Protein AF-A0A9D5K7F1-F1 (afdb_monomer)

Sequence (193 aa):
MNSLKTIVRILATALLVGRANCSSPPPKTQPASINVEHEKLFIASIGGKENLKAYPGWPTNERVRELLLDNVRQVRANLIGEFMRCRKYGLYSVVDSHHAPTVRIELTMDSLTRRGDTLFAPMTAHIHIAASRRTIKKSLEGVGVAPAGNATNSTDLHWLGHVLADYRRRFPYHRFVAAFYPSYPRQPSSPPR

Nearest PDB structures (foldseek):
  6uxc-assembly1_A  TM=5.240E-01  e=9.041E-05  Chlamydia trachomatis L2/434/Bu
  3hk4-assembly2_D  TM=6.277E-01  e=1.292E-01  Mesorhizobium loti
  7vwd-assembly1_D  TM=5.397E-01  e=2.557E-01  Rhodococcus erythropolis
  4r9k-assembly2_C  TM=3.439E-01  e=6.942E-02  Rhodococcus erythropolis
  4r9l-assembly2_C-2  TM=3.439E-01  e=9.469E-02  Rhodococcus erythropolis

pLDDT: mean 80.15, std 19.48, range [37.0, 97.56]

Mean predicted aligned error: 11.72 Å

Structure (mmCIF, N/CA/C/O backbone):
data_AF-A0A9D5K7F1-F1
#
_entry.id   AF-A0A9D5K7F1-F1
#
loop_
_atom_site.group_PDB
_atom_site.id
_atom_site.type_symbol
_atom_site.label_atom_id
_atom_site.label_alt_id
_atom_site.label_comp_id
_atom_site.label_asym_id
_atom_site.label_entity_id
_atom_site.label_seq_id
_atom_site.pdbx_PDB_ins_code
_atom_site.Cartn_x
_atom_site.Cartn_y
_atom_site.Cartn_z
_atom_site.occupancy
_atom_site.B_iso_or_equiv
_atom_site.auth_seq_id
_atom_site.auth_comp_id
_atom_site.auth_asym_id
_atom_site.auth_atom_id
_atom_site.pdbx_PDB_model_num
ATOM 1 N N . MET A 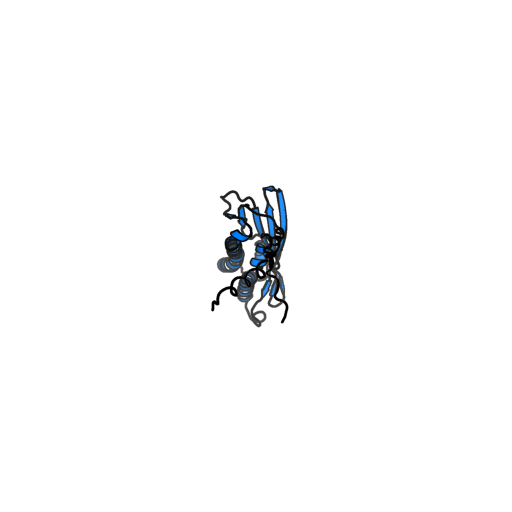1 1 ? -25.828 -51.812 -73.310 1.00 39.16 1 MET A N 1
ATOM 2 C CA . MET A 1 1 ? -24.447 -52.118 -72.887 1.00 39.16 1 MET A CA 1
ATOM 3 C C . MET A 1 1 ? -23.753 -50.817 -72.520 1.00 39.16 1 MET A C 1
ATOM 5 O O . MET A 1 1 ? -23.761 -49.906 -73.333 1.00 39.16 1 MET A O 1
ATOM 9 N N . ASN A 1 2 ? -23.198 -50.777 -71.305 1.00 37.00 2 ASN A N 1
ATOM 10 C CA . ASN A 1 2 ? -22.170 -49.850 -70.803 1.00 37.00 2 ASN A CA 1
ATOM 11 C C . ASN A 1 2 ? -22.646 -48.389 -70.647 1.00 37.00 2 ASN A C 1
ATOM 13 O O . ASN A 1 2 ? -22.582 -47.600 -71.578 1.00 37.00 2 ASN A O 1
ATOM 17 N N . SER A 1 3 ? -23.249 -47.980 -69.524 1.00 46.12 3 SER A N 1
ATOM 18 C CA . SER A 1 3 ? -22.721 -48.001 -68.144 1.00 46.12 3 SER A CA 1
ATOM 19 C C . SER A 1 3 ? -21.324 -47.371 -68.040 1.00 46.12 3 SER A C 1
ATOM 21 O O . SER A 1 3 ? -20.417 -47.768 -68.763 1.00 46.12 3 SER A O 1
ATOM 23 N N . LEU A 1 4 ? -21.180 -46.420 -67.107 1.00 44.66 4 LEU A N 1
ATOM 24 C CA . LEU A 1 4 ? -19.984 -45.629 -66.759 1.00 44.66 4 LEU A CA 1
ATOM 25 C C . LEU A 1 4 ? -19.650 -44.376 -67.597 1.00 44.66 4 LEU A C 1
ATOM 27 O O . LEU A 1 4 ? -18.534 -44.246 -68.084 1.00 44.66 4 LEU A O 1
ATOM 31 N N . LYS A 1 5 ? -20.538 -43.370 -67.659 1.00 42.03 5 LYS A N 1
ATOM 32 C CA . LYS A 1 5 ? -20.118 -41.955 -67.861 1.00 42.03 5 LYS A CA 1
ATOM 33 C C . LYS A 1 5 ? -20.951 -40.940 -67.054 1.00 42.03 5 LYS A C 1
ATOM 35 O O . LYS A 1 5 ? -21.180 -39.824 -67.507 1.00 42.03 5 LYS A O 1
ATOM 40 N N . THR A 1 6 ? -21.388 -41.305 -65.845 1.00 46.66 6 THR A N 1
ATOM 41 C CA . THR A 1 6 ? -22.292 -40.461 -65.024 1.00 46.66 6 THR A CA 1
ATOM 42 C C . THR A 1 6 ? -21.731 -40.117 -63.638 1.00 46.66 6 THR A C 1
ATOM 44 O O . THR A 1 6 ? -22.448 -39.599 -62.795 1.00 46.66 6 THR A O 1
ATOM 47 N N . ILE A 1 7 ? -20.437 -40.340 -63.374 1.00 46.97 7 ILE A N 1
ATOM 48 C CA . ILE A 1 7 ? -19.837 -40.042 -62.058 1.00 46.97 7 ILE A CA 1
ATOM 49 C C . ILE A 1 7 ? -18.490 -39.321 -62.212 1.00 46.97 7 ILE A C 1
ATOM 51 O O . ILE A 1 7 ? -17.476 -39.794 -61.730 1.00 46.97 7 ILE A O 1
ATOM 55 N N . VAL A 1 8 ? -18.445 -38.183 -62.917 1.00 44.78 8 VAL A N 1
ATOM 56 C CA . VAL A 1 8 ? -17.323 -37.211 -62.803 1.00 44.78 8 VAL A CA 1
ATOM 57 C C . VAL A 1 8 ? -17.817 -35.763 -63.001 1.00 44.78 8 VAL A C 1
ATOM 59 O O . VAL A 1 8 ? -17.131 -34.915 -63.559 1.00 44.78 8 VAL A O 1
ATOM 62 N N . ARG A 1 9 ? -19.054 -35.444 -62.598 1.00 41.94 9 ARG A N 1
ATOM 63 C CA . ARG A 1 9 ? -19.614 -34.077 -62.718 1.00 41.94 9 ARG A CA 1
ATOM 64 C C . ARG A 1 9 ? -20.343 -33.600 -61.459 1.00 41.94 9 ARG A C 1
ATOM 66 O O . ARG A 1 9 ? -21.309 -32.857 -61.541 1.00 41.94 9 ARG A O 1
ATOM 73 N N . ILE A 1 10 ? -19.857 -34.000 -60.285 1.00 45.56 10 ILE A N 1
ATOM 74 C CA . ILE A 1 10 ? -20.247 -33.403 -58.997 1.00 45.56 10 ILE A CA 1
ATOM 75 C C . ILE A 1 10 ? -18.979 -33.219 -58.162 1.00 45.56 10 ILE A C 1
ATOM 77 O O . ILE A 1 10 ? -18.770 -33.925 -57.191 1.00 45.56 10 ILE A O 1
ATOM 81 N N . LEU A 1 11 ? -18.067 -32.349 -58.595 1.00 41.28 11 LEU A N 1
ATOM 82 C CA . LEU A 1 11 ? -16.881 -31.962 -57.812 1.00 41.28 11 LEU A CA 1
ATOM 83 C C . LEU A 1 11 ? -16.315 -30.624 -58.329 1.00 41.28 11 LEU A C 1
ATOM 85 O O . LEU A 1 11 ? -15.118 -30.466 -58.526 1.00 41.28 11 LEU A O 1
ATOM 89 N N . ALA A 1 12 ? -17.186 -29.653 -58.619 1.00 42.34 12 ALA A N 1
ATOM 90 C CA . ALA A 1 12 ? -16.753 -28.331 -59.093 1.00 42.34 12 ALA A CA 1
ATOM 91 C C . ALA A 1 12 ? -17.652 -27.184 -58.603 1.00 42.34 12 ALA A C 1
ATOM 93 O O . ALA A 1 12 ? -17.825 -26.182 -59.292 1.00 42.34 12 ALA A O 1
ATOM 94 N N . THR A 1 13 ? -18.270 -27.314 -57.426 1.00 45.16 13 THR A N 1
ATOM 95 C CA . THR A 1 13 ? -19.074 -26.217 -56.848 1.00 45.16 13 THR A CA 1
ATOM 96 C C . THR A 1 13 ? -19.127 -26.284 -55.324 1.00 45.16 13 THR A C 1
ATOM 98 O O . THR A 1 13 ? -20.170 -26.126 -54.707 1.00 45.16 13 THR A O 1
ATOM 101 N N . ALA A 1 14 ? -17.989 -26.554 -54.687 1.00 44.81 14 ALA A N 1
ATOM 102 C CA . ALA A 1 14 ? -17.885 -26.519 -53.229 1.00 44.81 14 ALA A CA 1
ATOM 103 C C . ALA A 1 14 ? -16.479 -26.107 -52.784 1.00 44.81 14 ALA A C 1
ATOM 105 O O . ALA A 1 14 ? -15.854 -26.802 -51.997 1.00 44.81 14 ALA A O 1
ATOM 106 N N . LEU A 1 15 ? -15.929 -25.018 -53.331 1.00 42.56 15 LEU A N 1
ATOM 107 C CA . LEU A 1 15 ? -14.633 -24.501 -52.866 1.00 42.56 15 LEU A CA 1
ATOM 108 C C . LEU A 1 15 ? -14.411 -23.032 -53.236 1.00 42.56 15 LEU A C 1
ATOM 110 O O . LEU A 1 15 ? -13.362 -22.653 -53.729 1.00 42.56 15 LEU A O 1
ATOM 114 N N . LEU A 1 16 ? -15.410 -22.189 -52.978 1.00 43.31 16 LEU A N 1
ATOM 115 C CA . LEU A 1 16 ? -15.242 -20.730 -52.958 1.00 43.31 16 LEU A CA 1
ATOM 116 C C . LEU A 1 16 ? -16.059 -20.071 -51.831 1.00 43.31 16 LEU A C 1
ATOM 118 O O . LEU A 1 16 ? -16.407 -18.901 -51.911 1.00 43.31 16 LEU A O 1
ATOM 122 N N . VAL A 1 17 ? -16.279 -20.775 -50.713 1.00 44.81 17 VAL A N 1
ATOM 123 C CA . VAL A 1 17 ? -16.377 -20.085 -49.413 1.00 44.81 17 VAL A CA 1
ATOM 124 C C . VAL A 1 17 ? -14.941 -19.899 -48.948 1.00 44.81 17 VAL A C 1
ATOM 126 O O . VAL A 1 17 ? -14.425 -20.591 -48.069 1.00 44.81 17 VAL A O 1
ATOM 129 N N . GLY A 1 18 ? -14.251 -19.018 -49.675 1.00 40.25 18 GLY A N 1
ATOM 130 C CA . GLY A 1 18 ? -12.974 -18.484 -49.267 1.00 40.25 18 GLY A CA 1
ATOM 131 C C . GLY A 1 18 ? -13.173 -17.943 -47.869 1.00 40.25 18 GLY A C 1
ATOM 132 O O . GLY A 1 18 ? -13.984 -17.048 -47.652 1.00 40.25 18 GLY A O 1
ATOM 133 N N . ARG A 1 19 ? -12.467 -18.576 -46.936 1.00 43.66 19 ARG A N 1
ATOM 134 C CA . ARG A 1 19 ? -12.154 -18.086 -45.606 1.00 43.66 19 ARG A CA 1
ATOM 135 C C . ARG A 1 19 ? -11.911 -16.577 -45.670 1.00 43.66 19 ARG A C 1
ATOM 137 O O . ARG A 1 19 ? -10.772 -16.134 -45.796 1.00 43.66 19 ARG A O 1
ATOM 144 N N . ALA A 1 20 ? -12.962 -15.786 -45.490 1.00 46.22 20 ALA A N 1
ATOM 145 C CA . ALA A 1 20 ? -12.837 -14.552 -44.754 1.00 46.22 20 ALA A CA 1
ATOM 146 C C . ALA A 1 20 ? -12.498 -15.011 -43.337 1.00 46.22 20 ALA A C 1
ATOM 148 O O . ALA A 1 20 ? -13.360 -15.171 -42.476 1.00 46.22 20 ALA A O 1
ATOM 149 N N . ASN A 1 21 ? -11.214 -15.314 -43.128 1.00 46.06 21 ASN A N 1
ATOM 150 C CA . ASN A 1 21 ? -10.594 -15.119 -41.841 1.00 46.06 21 ASN A CA 1
ATOM 151 C C . ASN A 1 21 ? -10.884 -13.649 -41.528 1.00 46.06 21 ASN A C 1
ATOM 153 O O . ASN A 1 21 ? -10.113 -12.758 -41.875 1.00 46.06 21 ASN A O 1
ATOM 157 N N . CYS A 1 22 ? -12.018 -13.391 -40.881 1.00 42.28 22 CYS A N 1
ATOM 158 C CA . CYS A 1 22 ? -12.132 -12.309 -39.932 1.00 42.28 22 CYS A CA 1
ATOM 159 C C . CYS A 1 22 ? -11.123 -12.645 -38.834 1.00 42.28 22 CYS A C 1
ATOM 161 O O . CYS A 1 22 ? -11.476 -13.084 -37.744 1.00 42.28 22 CYS A O 1
ATOM 163 N N . SER A 1 23 ? -9.833 -12.513 -39.150 1.00 47.00 23 SER A N 1
ATOM 164 C CA . SER A 1 23 ? -8.815 -12.272 -38.158 1.00 47.00 23 SER A CA 1
ATOM 165 C C . SER A 1 23 ? -9.221 -10.936 -37.576 1.00 47.00 23 SER A C 1
ATOM 167 O O . SER A 1 23 ? -8.940 -9.885 -38.158 1.00 47.00 23 SER A O 1
ATOM 169 N N . SER A 1 24 ? -10.001 -10.994 -36.496 1.00 50.56 24 SER A N 1
ATOM 170 C CA . SER A 1 24 ? -10.260 -9.847 -35.649 1.00 50.56 24 SER A CA 1
ATOM 171 C C . SER A 1 24 ? -8.926 -9.122 -35.497 1.00 50.56 24 SER A C 1
ATOM 173 O O . SER A 1 24 ? -7.935 -9.794 -35.180 1.00 50.56 24 SER A O 1
ATOM 175 N N . PRO A 1 25 ? -8.849 -7.812 -35.794 1.00 51.41 25 PRO A N 1
ATOM 176 C CA . PRO A 1 25 ? -7.606 -7.080 -35.623 1.00 51.41 25 PRO A CA 1
ATOM 177 C C . PRO A 1 25 ? -7.075 -7.384 -34.222 1.00 51.41 25 PRO A C 1
ATOM 179 O O . PRO A 1 25 ? -7.893 -7.462 -33.292 1.00 51.41 25 PRO A O 1
ATOM 182 N N . PRO A 1 26 ? -5.754 -7.620 -34.075 1.00 54.22 26 PRO A N 1
ATOM 183 C CA . PRO A 1 26 ? -5.169 -7.947 -32.790 1.00 54.22 26 PRO A CA 1
ATOM 184 C C . PRO A 1 26 ? -5.692 -6.910 -31.808 1.00 54.22 26 PRO A C 1
ATOM 186 O O . PRO A 1 26 ? -5.648 -5.704 -32.089 1.00 54.22 26 PRO A O 1
ATOM 189 N N . PRO A 1 27 ? -6.349 -7.375 -30.749 1.00 52.84 27 PRO A N 1
ATOM 190 C CA . PRO A 1 27 ? -7.200 -6.497 -29.995 1.00 52.84 27 PRO A CA 1
ATOM 191 C C . PRO A 1 27 ? -6.327 -5.406 -29.378 1.00 52.84 27 PRO A C 1
ATOM 193 O O . PRO A 1 27 ? -5.298 -5.699 -28.772 1.00 52.84 27 PRO A O 1
ATOM 196 N N . LYS A 1 28 ? -6.699 -4.145 -29.633 1.00 54.69 28 LYS A N 1
ATOM 197 C CA . LYS A 1 28 ? -5.885 -2.979 -29.283 1.00 54.69 28 LYS A CA 1
ATOM 198 C C . LYS A 1 28 ? -5.652 -2.981 -27.776 1.00 54.69 28 LYS A C 1
ATOM 200 O O . LYS A 1 28 ? -6.566 -2.669 -27.011 1.00 54.69 28 LYS A O 1
ATOM 205 N N . THR A 1 29 ? -4.442 -3.334 -27.363 1.00 59.56 29 THR A N 1
ATOM 206 C CA . THR A 1 29 ? -3.981 -3.195 -25.987 1.00 59.56 29 THR A CA 1
ATOM 207 C C . THR A 1 29 ? -4.093 -1.718 -25.636 1.00 59.56 29 THR A C 1
ATOM 209 O O . THR A 1 29 ? -3.445 -0.880 -26.265 1.00 59.56 29 THR A O 1
ATOM 212 N N . GLN A 1 30 ? -4.972 -1.361 -24.696 1.00 64.19 30 GLN A N 1
ATOM 213 C CA . GLN A 1 30 ? -4.995 0.028 -24.238 1.00 64.19 30 GLN A CA 1
ATOM 214 C C . GLN A 1 30 ? -3.714 0.272 -23.440 1.00 64.19 30 GLN A C 1
ATOM 216 O O . GLN A 1 30 ? -3.321 -0.605 -22.662 1.00 64.19 30 GLN A O 1
ATOM 221 N N . PRO A 1 31 ? -3.062 1.432 -23.610 1.00 67.88 31 PRO A N 1
ATOM 222 C CA . PRO A 1 31 ? -1.856 1.740 -22.862 1.00 67.88 31 PRO A CA 1
ATOM 223 C C . PRO A 1 31 ? -2.145 1.699 -21.361 1.00 67.88 31 PRO A C 1
ATOM 225 O O . PRO A 1 31 ? -3.207 2.136 -20.906 1.00 67.88 31 PRO A O 1
ATOM 228 N N . ALA A 1 32 ? -1.194 1.164 -20.597 1.00 79.31 32 ALA A N 1
ATOM 229 C CA . ALA A 1 32 ? -1.259 1.201 -19.146 1.00 79.31 32 ALA A CA 1
ATOM 230 C C . ALA A 1 32 ? -1.413 2.652 -18.672 1.00 79.31 32 ALA A C 1
ATOM 232 O O . ALA A 1 32 ? -0.791 3.567 -19.216 1.00 79.31 32 ALA A O 1
ATOM 233 N N . SER A 1 33 ? -2.197 2.869 -17.614 1.00 84.44 33 SER A N 1
ATOM 234 C CA . SER A 1 33 ? -2.308 4.209 -17.021 1.00 84.44 33 SER A CA 1
ATOM 235 C C . SER A 1 33 ? -0.990 4.673 -16.386 1.00 84.44 33 SER A C 1
ATOM 237 O O . SER A 1 33 ? -0.775 5.870 -16.197 1.00 84.44 33 SER A O 1
ATOM 239 N N . ILE A 1 34 ? -0.114 3.718 -16.064 1.00 87.38 34 ILE A N 1
ATOM 240 C CA . ILE A 1 34 ? 1.259 3.914 -15.614 1.00 87.38 34 ILE A CA 1
ATOM 241 C C . ILE A 1 34 ? 2.123 2.930 -16.401 1.00 87.38 34 ILE A C 1
ATOM 243 O O . ILE A 1 34 ? 2.117 1.736 -16.113 1.00 87.38 34 ILE A O 1
ATOM 247 N N . ASN A 1 35 ? 2.833 3.420 -17.416 1.00 88.19 35 ASN A N 1
ATOM 248 C CA . ASN A 1 35 ? 3.726 2.576 -18.200 1.00 88.19 35 ASN A CA 1
ATOM 249 C C . ASN A 1 35 ? 5.002 2.276 -17.399 1.00 88.19 35 ASN A C 1
ATOM 251 O O . ASN A 1 35 ? 5.733 3.199 -17.037 1.00 88.19 35 ASN A O 1
ATOM 255 N N . VAL A 1 36 ? 5.228 0.994 -17.116 1.00 88.88 36 VAL A N 1
ATOM 256 C CA . VAL A 1 36 ? 6.410 0.466 -16.417 1.00 88.88 36 VAL A CA 1
ATOM 257 C C . VAL A 1 36 ? 6.953 -0.791 -17.099 1.00 88.88 36 VAL A C 1
ATOM 259 O O . VAL A 1 36 ? 7.593 -1.626 -16.459 1.00 88.88 36 VAL A O 1
ATOM 262 N N . GLU A 1 37 ? 6.653 -0.971 -18.385 1.00 90.31 37 GLU A N 1
ATOM 263 C CA . GLU A 1 37 ? 7.159 -2.115 -19.136 1.00 90.31 37 GLU A CA 1
ATOM 264 C C . GLU A 1 37 ? 8.691 -2.143 -19.071 1.00 90.31 37 GLU A C 1
ATOM 266 O O . GLU A 1 37 ? 9.361 -1.127 -19.238 1.00 90.31 37 GLU A O 1
ATOM 271 N N . HIS A 1 38 ? 9.240 -3.322 -18.789 1.00 91.38 38 HIS A N 1
ATOM 272 C CA . HIS A 1 38 ? 10.668 -3.593 -18.619 1.00 91.38 38 HIS A CA 1
ATOM 273 C C . HIS A 1 38 ? 11.353 -2.881 -17.439 1.00 91.38 38 HIS A C 1
ATOM 275 O O . HIS A 1 38 ? 12.568 -2.993 -17.276 1.00 91.38 38 HIS A O 1
ATOM 281 N N . GLU A 1 39 ? 10.593 -2.221 -16.564 1.00 94.25 39 GLU A N 1
ATOM 282 C CA . GLU A 1 39 ? 11.133 -1.553 -15.383 1.00 94.25 39 GLU A CA 1
ATOM 283 C C . GLU A 1 39 ? 11.381 -2.517 -14.203 1.00 94.25 39 GLU A C 1
ATOM 285 O O . GLU A 1 39 ? 10.850 -3.635 -14.117 1.00 94.25 39 GLU A O 1
ATOM 290 N N . LYS A 1 40 ? 12.195 -2.056 -13.245 1.00 96.56 40 LYS A N 1
ATOM 291 C CA . LYS A 1 40 ? 12.451 -2.706 -11.954 1.00 96.56 40 LYS A CA 1
ATOM 292 C C . LYS A 1 40 ? 11.704 -1.967 -10.849 1.00 96.56 40 LYS A C 1
ATOM 294 O O . LYS A 1 40 ? 12.089 -0.863 -10.462 1.00 96.56 40 LYS A O 1
ATOM 299 N N . LEU A 1 41 ? 10.649 -2.584 -10.330 1.00 97.12 41 LEU A N 1
ATOM 300 C CA . LEU A 1 41 ? 9.781 -2.015 -9.306 1.00 97.12 41 LEU A CA 1
ATOM 301 C C . LEU A 1 41 ? 10.281 -2.383 -7.915 1.00 97.12 41 LEU A C 1
ATOM 303 O O . LEU A 1 41 ? 10.411 -3.558 -7.580 1.00 97.12 41 LEU A O 1
ATOM 307 N N . PHE A 1 42 ? 10.455 -1.372 -7.075 1.00 97.56 42 PHE A N 1
ATOM 308 C CA . PHE A 1 42 ? 10.622 -1.525 -5.638 1.00 97.56 42 PHE A CA 1
ATOM 309 C C . PHE A 1 42 ? 9.409 -0.951 -4.908 1.00 97.56 42 PHE A C 1
AT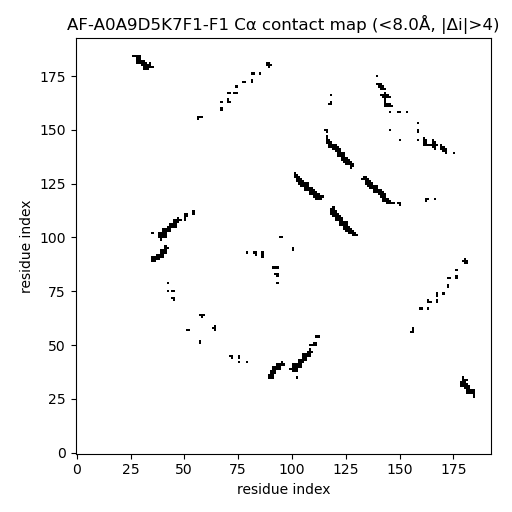OM 311 O O . PHE A 1 42 ? 9.039 0.208 -5.105 1.00 97.56 42 PHE A O 1
ATOM 318 N N . ILE A 1 43 ? 8.808 -1.754 -4.030 1.00 97.12 43 ILE A N 1
ATOM 319 C CA . ILE A 1 43 ? 7.708 -1.328 -3.164 1.00 97.12 43 ILE A CA 1
ATOM 320 C C . ILE A 1 43 ? 8.309 -0.969 -1.803 1.00 97.12 43 ILE A C 1
ATOM 322 O O . ILE A 1 43 ? 8.759 -1.845 -1.060 1.00 97.12 43 ILE A O 1
ATOM 326 N N . ALA A 1 44 ? 8.325 0.315 -1.460 1.00 95.69 44 ALA A N 1
ATOM 327 C CA . ALA A 1 44 ? 8.879 0.808 -0.206 1.00 95.69 44 ALA A CA 1
ATOM 328 C C . ALA A 1 44 ? 8.010 0.438 1.007 1.00 95.69 44 ALA A C 1
ATOM 330 O O . ALA A 1 44 ? 6.869 -0.009 0.878 1.00 95.69 44 ALA A O 1
ATOM 331 N N . SER A 1 45 ? 8.572 0.597 2.206 1.00 92.56 45 SER A N 1
ATOM 332 C CA . SER A 1 45 ? 7.819 0.509 3.461 1.00 92.56 45 SER A CA 1
ATOM 333 C C . SER A 1 45 ? 6.710 1.561 3.507 1.00 92.56 45 SER A C 1
ATOM 335 O O . SER A 1 45 ? 6.897 2.672 3.021 1.00 92.56 45 SER A O 1
ATOM 337 N N . ILE A 1 46 ? 5.576 1.220 4.124 1.00 92.44 46 ILE A N 1
ATOM 338 C CA . ILE A 1 46 ? 4.459 2.157 4.296 1.00 92.44 46 ILE A CA 1
ATOM 339 C C . ILE A 1 46 ? 4.873 3.274 5.271 1.00 92.44 46 ILE A C 1
ATOM 341 O O . ILE A 1 46 ? 5.300 2.989 6.399 1.00 92.44 46 ILE A O 1
ATOM 345 N N . GLY A 1 47 ? 4.768 4.521 4.810 1.00 89.56 47 GLY A N 1
ATOM 346 C CA . GLY A 1 47 ? 4.933 5.753 5.585 1.00 89.56 47 GLY A CA 1
ATOM 347 C C . GLY A 1 47 ? 3.626 6.209 6.246 1.00 89.56 47 GLY A C 1
ATOM 348 O O . GLY A 1 47 ? 2.598 5.539 6.134 1.00 89.56 47 GLY A O 1
ATOM 349 N N . GLY A 1 48 ? 3.646 7.346 6.949 1.00 81.44 48 GLY A N 1
ATOM 350 C CA . GLY A 1 48 ? 2.455 7.853 7.646 1.00 81.44 48 GLY A CA 1
ATOM 351 C C . GLY A 1 48 ? 2.183 7.168 8.991 1.00 81.44 48 GLY A C 1
ATOM 352 O O . GLY A 1 48 ? 1.048 7.133 9.461 1.00 81.44 48 GLY A O 1
ATOM 353 N N . LYS A 1 49 ? 3.198 6.554 9.616 1.00 77.44 49 LYS A N 1
ATOM 354 C CA . LYS A 1 49 ? 3.025 5.799 10.875 1.00 77.44 49 LYS A CA 1
ATOM 355 C C . LYS A 1 49 ? 2.682 6.705 12.057 1.00 77.44 49 LYS A C 1
ATOM 357 O O . LYS A 1 49 ? 2.085 6.260 13.030 1.00 77.44 49 LYS A O 1
ATOM 362 N N . GLU A 1 50 ? 3.074 7.963 11.985 1.00 82.00 50 GLU A N 1
ATOM 363 C CA . GLU A 1 50 ? 2.709 9.028 12.906 1.00 82.00 50 GLU A CA 1
ATOM 364 C C . GLU A 1 50 ? 1.191 9.239 12.975 1.00 82.00 50 GLU A C 1
ATOM 366 O O . GLU A 1 50 ? 0.671 9.440 14.069 1.00 82.00 50 GLU A O 1
ATOM 371 N N . ASN A 1 51 ? 0.466 9.058 11.865 1.00 83.62 51 ASN A N 1
ATOM 372 C CA . ASN A 1 51 ? -0.993 9.184 11.838 1.00 83.62 51 ASN A CA 1
ATOM 373 C C . ASN A 1 51 ? -1.677 8.064 12.632 1.00 83.62 51 ASN A C 1
ATOM 375 O O . ASN A 1 51 ? -2.671 8.306 13.312 1.00 83.62 51 ASN A O 1
ATOM 379 N N . LEU A 1 52 ? -1.106 6.852 12.622 1.00 80.94 52 LEU A N 1
ATOM 380 C CA . LEU A 1 52 ? -1.555 5.751 13.484 1.00 80.94 52 LEU A CA 1
ATOM 381 C C . LEU A 1 52 ? -1.324 6.081 14.961 1.00 80.94 52 LEU A C 1
ATOM 383 O O . LEU A 1 52 ? -2.199 5.851 15.787 1.00 80.94 52 LEU A O 1
ATOM 387 N N . LYS A 1 53 ? -0.159 6.653 15.293 1.00 79.88 53 LYS A N 1
ATOM 388 C CA . LYS A 1 53 ? 0.184 7.030 16.674 1.00 79.88 53 LYS A CA 1
ATOM 389 C C . LYS A 1 53 ? -0.681 8.171 17.213 1.00 79.88 53 LYS A C 1
ATOM 391 O O . LYS A 1 53 ? -0.907 8.223 18.416 1.00 79.88 53 LYS A O 1
ATOM 396 N N . ALA A 1 54 ? -1.136 9.068 16.341 1.00 83.81 54 ALA A N 1
ATOM 397 C CA . ALA A 1 54 ? -2.015 10.180 16.691 1.00 83.81 54 ALA A CA 1
ATOM 398 C C . ALA A 1 54 ? -3.494 9.770 16.834 1.00 83.81 54 ALA A C 1
ATOM 400 O O . ALA A 1 54 ? -4.312 10.582 17.265 1.00 83.81 54 ALA A O 1
ATOM 401 N N . TYR A 1 55 ? -3.859 8.533 16.475 1.00 84.50 55 TYR A N 1
ATOM 402 C CA . TYR A 1 55 ? -5.240 8.064 16.541 1.00 84.50 55 TYR A CA 1
ATOM 403 C C . TYR A 1 55 ? -5.726 7.923 18.004 1.00 84.50 55 TYR A C 1
ATOM 405 O O . TYR A 1 55 ? -5.049 7.281 18.815 1.00 84.50 55 TYR A O 1
ATOM 413 N N . PRO A 1 56 ? -6.906 8.466 18.368 1.00 82.00 56 PRO A N 1
ATOM 414 C CA . PRO A 1 56 ? -7.467 8.307 19.710 1.00 82.00 56 PRO A CA 1
ATOM 415 C C . PRO A 1 56 ? -7.691 6.834 20.072 1.00 82.00 56 PRO A C 1
ATOM 417 O O . PRO A 1 56 ? -8.324 6.096 19.324 1.00 82.00 56 PRO A O 1
ATOM 420 N N . GLY A 1 57 ? -7.184 6.396 21.225 1.00 80.44 57 GLY A N 1
ATOM 421 C CA . GLY A 1 57 ? -7.261 4.987 21.635 1.00 80.44 57 GLY A CA 1
ATOM 422 C C . GLY A 1 57 ? -6.163 4.100 21.037 1.00 80.44 57 GLY A C 1
ATOM 423 O O . GLY A 1 57 ? -6.204 2.880 21.202 1.00 80.44 57 GLY A O 1
ATOM 424 N N . TRP A 1 58 ? -5.155 4.683 20.372 1.00 87.44 58 TRP A N 1
ATOM 425 C CA . TRP A 1 58 ? -3.946 3.947 20.008 1.00 87.44 58 TRP A CA 1
ATOM 426 C C . TRP A 1 58 ? -3.243 3.416 21.274 1.00 87.44 58 TRP A C 1
ATOM 428 O O . TRP A 1 58 ? -3.015 4.181 22.216 1.00 87.44 58 TRP A O 1
ATOM 438 N N . PRO A 1 59 ? -2.895 2.118 21.341 1.00 87.44 59 PRO A N 1
ATOM 439 C CA . PRO A 1 59 ? -2.394 1.520 22.572 1.00 87.44 59 PRO A CA 1
ATOM 440 C C . PRO A 1 59 ? -1.026 2.085 22.973 1.00 87.44 59 PRO A C 1
ATOM 442 O O . PRO A 1 59 ? -0.150 2.316 22.139 1.00 87.44 59 PRO A O 1
ATOM 445 N N . THR A 1 60 ? -0.812 2.256 24.277 1.00 88.06 60 THR A N 1
ATOM 446 C CA . THR A 1 60 ? 0.477 2.686 24.850 1.00 88.06 60 THR A CA 1
ATOM 447 C C . THR A 1 60 ? 1.474 1.535 24.974 1.00 88.06 60 THR A C 1
ATOM 449 O O . THR A 1 60 ? 2.683 1.755 24.914 1.00 88.06 60 THR A O 1
ATOM 452 N N . ASN A 1 61 ? 0.979 0.301 25.113 1.00 91.56 61 ASN A N 1
ATOM 453 C CA . ASN A 1 61 ? 1.800 -0.899 25.216 1.00 91.56 61 ASN A CA 1
ATOM 454 C C . ASN A 1 61 ? 2.506 -1.207 23.884 1.00 91.56 61 ASN A C 1
ATOM 456 O O . ASN A 1 61 ? 1.850 -1.466 22.873 1.00 91.56 61 ASN A O 1
ATOM 460 N N . GLU A 1 62 ? 3.840 -1.248 23.903 1.00 91.62 62 GLU A N 1
ATOM 461 C CA . GLU A 1 62 ? 4.661 -1.440 22.701 1.00 91.62 62 GLU A CA 1
ATOM 462 C C . GLU A 1 62 ? 4.383 -2.756 21.973 1.00 91.62 62 GLU A C 1
ATOM 464 O O . GLU A 1 62 ? 4.240 -2.775 20.753 1.00 91.62 62 GLU A O 1
ATOM 469 N N . ARG A 1 63 ? 4.232 -3.857 22.713 1.00 91.75 63 ARG A N 1
ATOM 470 C CA . ARG A 1 63 ? 3.965 -5.170 22.119 1.00 91.75 63 ARG A CA 1
ATOM 471 C C . ARG A 1 63 ? 2.632 -5.179 21.375 1.00 91.75 63 ARG A C 1
ATOM 473 O O . ARG A 1 63 ? 2.530 -5.756 20.298 1.00 91.75 63 ARG A O 1
ATOM 480 N N . VAL A 1 64 ? 1.620 -4.518 21.933 1.00 89.69 64 VAL A N 1
ATOM 481 C CA . VAL A 1 64 ? 0.308 -4.382 21.292 1.00 89.69 64 VAL A CA 1
ATOM 482 C C . VAL A 1 64 ? 0.393 -3.477 20.059 1.00 89.69 64 VAL A C 1
ATOM 484 O O . VAL A 1 64 ? -0.169 -3.825 19.021 1.00 89.69 64 VAL A O 1
ATOM 487 N N . ARG A 1 65 ? 1.134 -2.359 20.126 1.00 89.50 65 ARG A N 1
ATOM 488 C CA . ARG A 1 65 ? 1.378 -1.494 18.957 1.00 89.50 65 ARG A CA 1
ATOM 489 C C . ARG A 1 65 ? 2.000 -2.270 17.806 1.00 89.50 65 ARG A C 1
ATOM 491 O O . ARG A 1 65 ? 1.523 -2.166 16.681 1.00 89.50 65 ARG A O 1
ATOM 498 N N . GLU A 1 66 ? 3.026 -3.062 18.089 1.00 89.81 66 GLU A N 1
ATOM 499 C CA . GLU A 1 66 ? 3.714 -3.869 17.084 1.00 89.81 66 GLU A CA 1
ATOM 500 C C . GL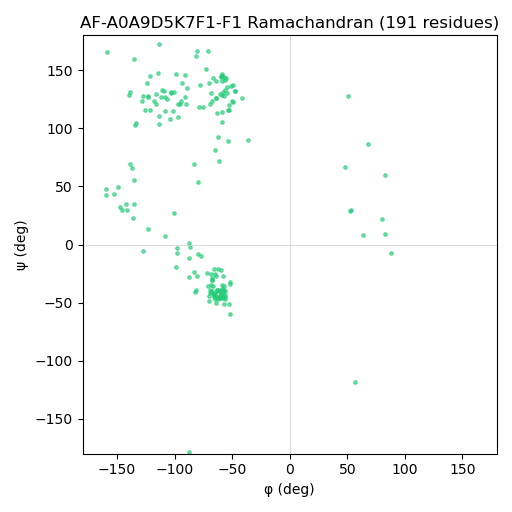U A 1 66 ? 2.788 -4.898 16.420 1.00 89.81 66 GLU A C 1
ATOM 502 O O . GLU A 1 66 ? 2.825 -5.048 15.199 1.00 89.81 66 GLU A O 1
ATOM 507 N N . LEU A 1 67 ? 1.883 -5.525 17.182 1.00 89.00 67 LEU A N 1
ATOM 508 C CA . LEU A 1 67 ? 0.867 -6.430 16.629 1.00 89.00 67 LEU A CA 1
ATOM 509 C C . LEU A 1 67 ? -0.129 -5.708 15.707 1.00 89.00 67 LEU A C 1
ATOM 511 O O . LEU A 1 67 ? -0.475 -6.221 14.643 1.00 89.00 67 LEU A O 1
ATOM 515 N N . LEU A 1 68 ? -0.586 -4.507 16.074 1.00 89.38 68 LEU A N 1
ATOM 516 C CA . LEU A 1 68 ? -1.474 -3.720 15.208 1.00 89.38 68 LEU A CA 1
ATOM 517 C C . LEU A 1 68 ? -0.746 -3.238 13.946 1.00 89.38 68 LEU A C 1
ATOM 519 O O . LEU A 1 68 ? -1.304 -3.297 12.850 1.00 89.38 68 LEU A O 1
ATOM 523 N N . LEU A 1 69 ? 0.514 -2.810 14.081 1.00 89.31 69 LEU A N 1
ATOM 524 C CA . LEU A 1 69 ? 1.357 -2.398 12.959 1.00 89.31 69 LEU A CA 1
ATOM 525 C C . LEU A 1 69 ? 1.661 -3.548 11.996 1.00 89.31 69 LEU A C 1
ATOM 527 O O . LEU A 1 69 ? 1.861 -3.282 10.809 1.00 89.31 69 LEU A O 1
ATOM 531 N N . ASP A 1 70 ? 1.656 -4.800 12.458 1.00 91.06 70 ASP A N 1
ATOM 532 C CA . ASP A 1 70 ? 1.796 -5.955 11.571 1.00 91.06 70 ASP A CA 1
ATOM 533 C C . ASP A 1 70 ? 0.694 -5.980 10.506 1.00 91.06 70 ASP A C 1
ATOM 535 O O . ASP A 1 70 ? 0.997 -6.133 9.328 1.00 91.06 70 ASP A O 1
ATOM 539 N N . ASN A 1 71 ? -0.562 -5.673 10.854 1.00 90.00 71 ASN A N 1
ATOM 540 C CA . ASN A 1 71 ? -1.644 -5.598 9.862 1.00 90.00 71 ASN A CA 1
ATOM 541 C C . ASN A 1 71 ? -1.339 -4.596 8.740 1.00 90.00 71 ASN A C 1
ATOM 543 O O . ASN A 1 71 ? -1.603 -4.880 7.570 1.00 90.00 71 ASN A O 1
ATOM 547 N N . VAL A 1 72 ? -0.730 -3.457 9.079 1.00 88.31 72 VAL A N 1
ATOM 548 C CA . VAL A 1 72 ? -0.303 -2.451 8.100 1.00 88.31 72 VAL A CA 1
ATOM 549 C C . VAL A 1 72 ? 0.882 -2.967 7.280 1.00 88.31 72 VAL A C 1
ATOM 551 O O . VAL A 1 72 ? 0.864 -2.863 6.058 1.00 88.31 72 VAL A O 1
ATOM 554 N N . ARG A 1 73 ? 1.890 -3.594 7.901 1.00 91.38 73 ARG A N 1
ATOM 555 C CA . ARG A 1 73 ? 3.026 -4.209 7.178 1.00 91.38 73 ARG A CA 1
ATOM 556 C C . ARG A 1 73 ? 2.562 -5.277 6.188 1.00 91.38 73 ARG A C 1
ATOM 558 O O . ARG A 1 73 ? 3.078 -5.341 5.071 1.00 91.38 73 ARG A O 1
ATOM 565 N N . GLN A 1 74 ? 1.557 -6.061 6.561 1.00 94.75 74 GLN A N 1
ATOM 566 C CA . GLN A 1 74 ? 0.977 -7.094 5.709 1.00 94.75 74 GLN A CA 1
ATOM 567 C C . GLN A 1 74 ? 0.286 -6.514 4.468 1.00 94.75 74 GLN A C 1
ATOM 569 O O . GLN A 1 74 ? 0.261 -7.179 3.439 1.00 94.75 74 GLN A O 1
ATOM 574 N N . VAL A 1 75 ? -0.192 -5.262 4.490 1.00 94.44 75 VAL A N 1
ATOM 575 C CA . VAL A 1 75 ? -0.670 -4.587 3.266 1.00 94.44 75 VAL A CA 1
ATOM 576 C C . VAL A 1 75 ? 0.457 -4.470 2.244 1.00 94.44 75 VAL A C 1
ATOM 578 O O . VAL A 1 75 ? 0.280 -4.815 1.079 1.00 94.44 75 VAL A O 1
ATOM 581 N N . ARG A 1 76 ? 1.658 -4.064 2.668 1.00 94.75 76 ARG A N 1
ATOM 582 C CA . ARG A 1 76 ? 2.817 -4.032 1.768 1.00 94.75 76 ARG A CA 1
ATOM 583 C C . ARG A 1 76 ? 3.163 -5.427 1.250 1.00 94.75 76 ARG A C 1
ATOM 585 O O . ARG A 1 76 ? 3.396 -5.576 0.055 1.00 94.75 76 ARG A O 1
ATOM 592 N N . ALA A 1 77 ? 3.217 -6.427 2.129 1.00 95.94 77 ALA A N 1
ATOM 593 C CA . ALA A 1 77 ? 3.560 -7.795 1.741 1.00 95.94 77 ALA A CA 1
ATOM 594 C C . ALA A 1 77 ? 2.560 -8.364 0.719 1.00 95.94 77 ALA A C 1
ATOM 596 O O . ALA A 1 77 ? 2.965 -8.863 -0.330 1.00 95.94 77 ALA A O 1
ATOM 597 N N . ASN A 1 78 ? 1.260 -8.191 0.970 1.00 96.75 78 ASN A N 1
ATOM 598 C CA . ASN A 1 78 ? 0.192 -8.582 0.052 1.00 96.75 78 ASN A CA 1
ATOM 599 C C . ASN A 1 78 ? 0.290 -7.842 -1.284 1.00 96.75 78 ASN A C 1
ATOM 601 O O . ASN A 1 78 ? 0.113 -8.447 -2.339 1.00 96.75 78 ASN A O 1
ATOM 605 N N . LEU A 1 79 ? 0.620 -6.549 -1.255 1.00 96.06 79 LEU A N 1
ATOM 606 C CA . LEU A 1 79 ? 0.797 -5.770 -2.471 1.00 96.06 79 LEU A CA 1
ATOM 607 C C . LEU A 1 79 ? 1.995 -6.255 -3.298 1.00 96.06 79 LEU A C 1
ATOM 609 O O . LEU A 1 79 ? 1.873 -6.396 -4.511 1.00 96.06 79 LEU A O 1
ATOM 613 N N . ILE A 1 80 ? 3.129 -6.558 -2.660 1.00 96.94 80 ILE A N 1
ATOM 614 C CA . ILE A 1 80 ? 4.280 -7.184 -3.329 1.00 96.94 80 ILE A CA 1
ATOM 615 C C . ILE A 1 80 ? 3.866 -8.519 -3.953 1.00 96.94 80 ILE A C 1
ATOM 617 O O . ILE A 1 80 ? 4.183 -8.768 -5.116 1.00 96.94 80 ILE A O 1
ATOM 621 N N . GLY A 1 81 ? 3.120 -9.346 -3.214 1.00 96.81 81 GLY A N 1
ATOM 622 C CA . GLY A 1 81 ? 2.562 -10.599 -3.720 1.00 96.81 81 GLY A CA 1
ATOM 623 C C . GLY A 1 81 ? 1.702 -10.394 -4.970 1.00 96.81 81 GLY A C 1
ATOM 624 O O . GLY A 1 81 ? 1.867 -11.115 -5.955 1.00 96.81 81 GLY A O 1
ATOM 625 N N . GLU A 1 82 ? 0.853 -9.365 -4.978 1.00 96.12 82 GLU A N 1
ATOM 626 C CA . GLU A 1 82 ? 0.024 -9.007 -6.131 1.00 96.12 82 GLU A CA 1
ATOM 627 C C . GLU A 1 82 ? 0.864 -8.560 -7.337 1.00 96.12 82 GLU A C 1
ATOM 629 O O . GLU A 1 82 ? 0.659 -9.047 -8.452 1.00 96.12 82 GLU A O 1
ATOM 634 N N . PHE A 1 83 ? 1.856 -7.685 -7.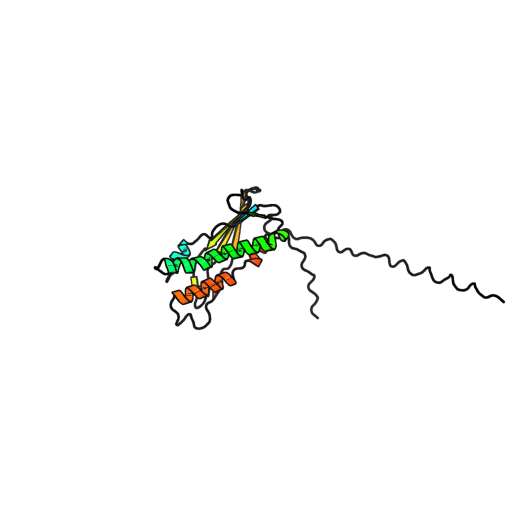130 1.00 95.81 83 PHE A N 1
ATOM 635 C CA . PHE A 1 83 ? 2.783 -7.279 -8.190 1.00 95.81 83 PHE A CA 1
ATOM 636 C C . PHE A 1 83 ? 3.542 -8.481 -8.762 1.00 95.81 83 PHE A C 1
ATOM 638 O O . PHE A 1 83 ? 3.665 -8.596 -9.983 1.00 95.81 83 PHE A O 1
ATOM 645 N N . MET A 1 84 ? 4.012 -9.394 -7.912 1.00 95.31 84 MET A N 1
ATOM 646 C CA . MET A 1 84 ? 4.720 -10.607 -8.328 1.00 95.31 84 MET A CA 1
ATOM 647 C C . MET A 1 84 ? 3.831 -11.545 -9.142 1.00 95.31 84 MET A C 1
ATOM 649 O O . MET A 1 84 ? 4.247 -12.011 -10.206 1.00 95.31 84 MET A O 1
ATOM 653 N N . ARG A 1 85 ? 2.592 -11.773 -8.692 1.00 92.69 85 ARG A N 1
ATOM 654 C CA . ARG A 1 85 ? 1.595 -12.596 -9.393 1.00 92.69 85 ARG A CA 1
ATOM 655 C C . ARG A 1 85 ? 1.325 -12.089 -10.808 1.00 92.69 85 ARG A C 1
ATOM 657 O O . ARG A 1 85 ? 1.123 -12.884 -11.728 1.00 92.69 85 ARG A O 1
ATOM 664 N N . CYS A 1 86 ? 1.358 -10.774 -10.988 1.00 89.94 86 CYS A N 1
ATOM 665 C CA . CYS A 1 86 ? 0.955 -10.132 -12.229 1.00 89.94 86 CYS A CA 1
ATOM 666 C C . CYS A 1 86 ? 2.099 -9.548 -13.064 1.00 89.94 86 CYS A C 1
ATOM 668 O O . CYS A 1 86 ? 1.841 -8.930 -14.096 1.00 89.94 86 CYS A O 1
ATOM 670 N N . ARG A 1 87 ? 3.357 -9.788 -12.681 1.00 90.56 87 ARG A N 1
ATOM 671 C CA . ARG A 1 87 ? 4.551 -9.255 -13.362 1.00 90.56 87 ARG A CA 1
ATOM 672 C C . ARG A 1 87 ? 4.588 -9.515 -14.870 1.00 90.56 87 ARG A C 1
ATOM 674 O O . ARG A 1 87 ? 5.032 -8.669 -15.632 1.00 90.56 87 ARG A O 1
ATOM 681 N N . LYS A 1 88 ? 4.047 -10.658 -15.311 1.00 87.44 88 LYS A N 1
ATOM 682 C CA . LYS A 1 88 ? 3.947 -11.020 -16.734 1.00 87.44 88 LYS A CA 1
ATOM 683 C C . LYS A 1 88 ? 2.975 -10.137 -17.521 1.00 87.44 88 LYS A C 1
ATOM 685 O O . LYS A 1 88 ? 3.160 -9.973 -18.716 1.00 87.44 88 LYS A O 1
ATOM 690 N N . TYR A 1 89 ? 1.944 -9.598 -16.870 1.00 86.75 89 TYR A N 1
ATOM 691 C CA . TYR A 1 89 ? 0.952 -8.742 -17.521 1.00 86.75 89 TYR A CA 1
ATOM 692 C C . TYR A 1 89 ? 1.461 -7.309 -17.650 1.00 86.75 89 TYR A C 1
ATOM 694 O O . TYR A 1 89 ? 1.256 -6.697 -18.686 1.00 86.75 89 TYR A O 1
ATOM 702 N N . GLY A 1 90 ? 2.153 -6.790 -16.631 1.00 84.69 90 GLY A N 1
ATOM 703 C CA . GLY A 1 90 ? 2.770 -5.458 -16.683 1.00 84.69 90 GLY A CA 1
ATOM 704 C C . GLY A 1 90 ? 4.182 -5.424 -17.274 1.00 84.69 90 GLY A C 1
ATOM 705 O O . GLY A 1 90 ? 4.790 -4.362 -17.300 1.00 84.69 90 GLY A O 1
ATOM 706 N N . LEU A 1 91 ? 4.712 -6.575 -17.708 1.00 90.31 91 LEU A N 1
ATOM 707 C CA . LEU A 1 91 ? 6.039 -6.733 -18.319 1.00 90.31 91 LEU A CA 1
ATOM 708 C C . LEU A 1 91 ? 7.199 -6.162 -17.483 1.00 90.31 91 LEU A C 1
ATOM 710 O O . LEU A 1 91 ? 8.218 -5.764 -18.034 1.00 90.31 91 LEU A O 1
ATOM 714 N N . TYR A 1 92 ? 7.072 -6.150 -16.158 1.00 93.38 92 TYR A N 1
ATOM 715 C CA . TYR A 1 92 ? 8.060 -5.595 -15.233 1.00 93.38 92 TYR A CA 1
ATOM 716 C C . TYR A 1 92 ? 8.704 -6.676 -14.355 1.00 93.38 92 TYR A C 1
ATOM 718 O O . TYR A 1 92 ? 8.260 -7.826 -14.301 1.00 93.38 92 TYR A O 1
ATOM 726 N N . SER A 1 93 ? 9.728 -6.293 -13.595 1.00 95.88 93 SER A N 1
ATOM 727 C CA . SER A 1 93 ? 10.287 -7.103 -12.505 1.00 95.88 93 SER A CA 1
ATOM 728 C C . SER A 1 93 ? 10.060 -6.423 -11.158 1.00 95.88 93 SER A C 1
ATOM 730 O O . SER A 1 93 ? 10.041 -5.199 -11.076 1.00 95.88 93 SER A O 1
ATOM 732 N N . VAL A 1 94 ? 9.873 -7.207 -10.098 1.00 96.25 94 VAL A N 1
ATOM 733 C CA . VAL A 1 94 ? 9.852 -6.691 -8.722 1.00 96.25 94 VAL A CA 1
ATOM 734 C C . VAL A 1 94 ? 11.187 -7.033 -8.087 1.00 96.25 94 VAL A C 1
ATOM 736 O O . VAL A 1 94 ? 11.635 -8.176 -8.184 1.00 96.25 94 VAL A O 1
ATOM 739 N N . VAL A 1 95 ? 11.822 -6.046 -7.469 1.00 96.44 95 VAL A N 1
ATOM 740 C CA . VAL A 1 95 ? 13.162 -6.163 -6.898 1.00 96.44 95 VAL A CA 1
ATOM 741 C C . VAL A 1 95 ? 13.227 -5.526 -5.514 1.00 96.44 95 VAL A C 1
ATOM 743 O O . VAL A 1 95 ? 12.418 -4.661 -5.172 1.00 96.44 95 VAL A O 1
ATOM 746 N N . ASP A 1 96 ? 14.232 -5.915 -4.735 1.00 93.44 96 ASP A N 1
ATOM 747 C CA . ASP A 1 96 ? 14.563 -5.248 -3.475 1.00 93.44 96 ASP A CA 1
ATOM 748 C C . ASP A 1 96 ? 15.380 -3.967 -3.699 1.00 93.44 96 ASP A C 1
ATOM 750 O O . ASP A 1 96 ? 15.944 -3.739 -4.772 1.00 93.44 96 ASP A O 1
ATOM 754 N N . SER A 1 97 ? 15.506 -3.142 -2.655 1.00 88.31 97 SER A N 1
ATOM 755 C CA . SER A 1 97 ? 16.176 -1.833 -2.714 1.00 88.31 97 SER A CA 1
ATOM 756 C C . SER A 1 97 ? 17.632 -1.889 -3.181 1.00 88.31 97 SER A C 1
ATOM 758 O O . SER A 1 97 ? 18.122 -0.920 -3.752 1.00 88.31 97 SER A O 1
ATOM 760 N N . HIS A 1 98 ? 18.323 -3.009 -2.965 1.00 87.81 98 HIS A N 1
ATOM 761 C CA . HIS A 1 98 ? 19.732 -3.186 -3.332 1.00 87.81 98 HIS A CA 1
ATOM 762 C C . HIS A 1 98 ? 19.961 -3.432 -4.833 1.00 87.81 98 HIS A C 1
ATOM 764 O O . HIS A 1 98 ? 21.096 -3.386 -5.291 1.00 87.81 98 HIS A O 1
ATOM 770 N N . HIS A 1 99 ? 18.903 -3.656 -5.616 1.00 91.69 99 HIS A N 1
ATOM 771 C CA . HIS A 1 99 ? 19.000 -4.047 -7.028 1.00 91.69 99 HIS A CA 1
ATOM 772 C C . HIS A 1 99 ? 18.780 -2.882 -8.006 1.00 91.69 99 HIS A C 1
ATOM 774 O O . HIS A 1 99 ? 18.334 -3.101 -9.136 1.00 91.69 99 HIS A O 1
ATOM 780 N N . ALA A 1 100 ? 19.086 -1.653 -7.570 1.00 91.38 100 ALA A N 1
ATOM 781 C CA . ALA A 1 100 ? 18.949 -0.419 -8.350 1.00 91.38 100 ALA A CA 1
ATOM 782 C C . ALA A 1 100 ? 17.568 -0.301 -9.040 1.00 91.38 100 ALA A C 1
ATOM 784 O O . ALA A 1 100 ? 17.477 -0.395 -10.269 1.00 91.38 100 ALA A O 1
ATOM 785 N N . PRO A 1 101 ? 16.476 -0.150 -8.265 1.00 95.19 101 PRO A N 1
ATOM 786 C CA . PRO A 1 101 ? 15.139 -0.022 -8.829 1.00 95.19 101 PRO A CA 1
ATOM 787 C C . PRO A 1 101 ? 15.007 1.250 -9.668 1.00 95.19 101 PRO A C 1
ATOM 789 O O . PRO A 1 101 ? 15.499 2.315 -9.296 1.00 95.19 101 PRO A O 1
ATOM 792 N N . THR A 1 102 ? 14.296 1.142 -10.784 1.00 96.00 102 THR A N 1
ATOM 793 C CA . THR A 1 102 ? 14.013 2.254 -11.702 1.00 96.00 102 THR A CA 1
ATOM 794 C C . THR A 1 102 ? 12.626 2.849 -11.468 1.00 96.00 102 THR A C 1
ATOM 796 O O . THR A 1 102 ? 12.379 4.007 -11.809 1.00 96.00 102 THR A O 1
ATOM 799 N N . VAL A 1 103 ? 11.742 2.089 -10.816 1.00 96.88 103 VAL A N 1
ATOM 800 C CA . VAL A 1 103 ? 10.446 2.546 -10.321 1.00 96.88 103 VAL A CA 1
ATOM 801 C C . VAL A 1 103 ? 10.365 2.290 -8.825 1.00 96.88 103 VAL A C 1
ATOM 803 O O . VAL A 1 103 ? 10.563 1.169 -8.358 1.00 96.88 103 VAL A O 1
ATOM 806 N N . ARG A 1 104 ? 10.032 3.326 -8.059 1.00 97.19 104 ARG A N 1
ATOM 807 C CA . ARG A 1 104 ? 9.823 3.233 -6.614 1.00 97.19 104 ARG A CA 1
ATOM 808 C C . ARG A 1 104 ? 8.391 3.605 -6.267 1.00 97.19 104 ARG A C 1
ATOM 810 O O . ARG A 1 104 ? 7.940 4.696 -6.598 1.00 97.19 104 ARG A O 1
ATOM 817 N N . ILE A 1 105 ? 7.698 2.695 -5.594 1.00 97.50 105 ILE A N 1
ATOM 818 C CA . ILE A 1 105 ? 6.317 2.865 -5.144 1.00 97.50 105 ILE A CA 1
ATOM 819 C C . ILE A 1 105 ? 6.338 3.045 -3.630 1.00 97.50 105 ILE A C 1
ATOM 821 O O . ILE A 1 105 ? 6.700 2.123 -2.900 1.00 97.50 105 ILE A O 1
ATOM 825 N N . GLU A 1 106 ? 5.942 4.219 -3.158 1.00 96.69 106 GLU A N 1
ATOM 826 C CA . GLU A 1 106 ? 5.789 4.528 -1.739 1.00 96.69 106 GLU A CA 1
ATOM 827 C C . GLU A 1 106 ? 4.312 4.694 -1.409 1.00 96.69 106 GLU A C 1
ATOM 829 O O . GLU A 1 106 ? 3.583 5.368 -2.131 1.00 96.69 106 GLU A O 1
ATOM 834 N N . LEU A 1 107 ? 3.862 4.065 -0.327 1.00 95.69 107 LEU A N 1
ATOM 835 C CA . LEU A 1 107 ? 2.508 4.232 0.186 1.00 95.69 107 LEU A CA 1
ATOM 836 C C . LEU A 1 107 ? 2.575 5.042 1.471 1.00 95.69 107 LEU A C 1
ATOM 838 O O . LEU A 1 107 ? 3.283 4.651 2.400 1.00 95.69 107 LEU A O 1
ATOM 842 N N . THR A 1 108 ? 1.800 6.113 1.542 1.00 94.38 108 THR A N 1
ATOM 843 C CA . THR A 1 108 ? 1.660 6.930 2.747 1.00 94.38 108 THR A CA 1
ATOM 844 C C . THR A 1 108 ? 0.223 6.849 3.223 1.00 94.38 108 THR A C 1
ATOM 846 O O . THR A 1 108 ? -0.697 7.016 2.429 1.00 94.38 108 THR A O 1
ATOM 849 N N . MET A 1 109 ? 0.026 6.550 4.506 1.00 92.56 109 MET A N 1
ATOM 850 C CA . MET A 1 109 ? -1.287 6.650 5.138 1.00 92.56 109 MET A CA 1
ATOM 851 C C . MET A 1 109 ? -1.572 8.113 5.460 1.00 92.56 109 MET A C 1
ATOM 853 O O . MET A 1 109 ? -0.833 8.712 6.237 1.00 92.56 109 MET A O 1
ATOM 857 N N . ASP A 1 110 ? -2.618 8.679 4.865 1.00 91.06 110 ASP A N 1
ATOM 858 C CA . ASP A 1 110 ? -2.852 10.127 4.893 1.00 91.06 110 ASP A CA 1
ATOM 859 C C . ASP A 1 110 ? -3.532 10.572 6.194 1.00 91.06 110 ASP A C 1
ATOM 861 O O . ASP A 1 110 ? -3.181 11.595 6.776 1.00 91.06 110 ASP A O 1
ATOM 865 N N . SER A 1 111 ? -4.507 9.797 6.668 1.00 88.62 111 SER A N 1
ATOM 866 C CA . SER A 1 111 ? -5.240 10.063 7.905 1.00 88.62 111 SER A CA 1
ATOM 867 C C . SER A 1 111 ? -5.893 8.791 8.438 1.00 88.62 111 SER A C 1
ATOM 869 O O . SER A 1 111 ? -5.995 7.792 7.727 1.00 88.62 111 SER A O 1
ATOM 871 N N . LEU A 1 112 ? -6.341 8.824 9.696 1.00 89.69 112 LEU A N 1
ATOM 872 C CA . LEU A 1 112 ? -7.223 7.806 10.261 1.00 89.69 112 LEU A CA 1
ATOM 873 C C . LEU A 1 112 ? -8.440 8.468 10.884 1.00 89.69 112 LEU A C 1
ATOM 875 O O . LEU A 1 112 ? -8.319 9.366 11.714 1.00 89.69 112 LEU A O 1
ATOM 879 N N . THR A 1 113 ? -9.629 8.016 10.511 1.00 89.81 113 THR A N 1
ATOM 880 C CA . THR A 1 113 ? -10.877 8.537 11.067 1.00 89.81 113 THR A CA 1
ATOM 881 C C . THR A 1 113 ? -11.857 7.405 11.304 1.00 89.81 113 THR A C 1
ATOM 883 O O . THR A 1 113 ? -12.156 6.628 10.400 1.00 89.81 113 THR A O 1
ATOM 886 N N . ARG A 1 114 ? -12.401 7.333 12.519 1.00 89.06 114 ARG A N 1
ATOM 887 C CA . ARG A 1 114 ? -13.496 6.423 12.859 1.00 89.06 114 ARG A CA 1
ATOM 888 C C . ARG A 1 114 ? -14.837 7.101 12.607 1.00 89.06 114 ARG A C 1
ATOM 890 O O . ARG A 1 114 ? -15.041 8.240 13.017 1.00 89.06 114 ARG A O 1
ATOM 897 N N . ARG A 1 115 ? -15.765 6.390 11.966 1.00 88.94 115 ARG A N 1
ATOM 898 C CA . ARG A 1 115 ? -17.187 6.759 11.895 1.00 88.94 115 ARG A CA 1
ATOM 899 C C . ARG A 1 115 ? -18.021 5.518 12.200 1.00 88.94 115 ARG A C 1
ATOM 901 O O . ARG A 1 115 ? -18.099 4.609 11.375 1.00 88.94 115 ARG A O 1
ATOM 908 N N . GLY A 1 116 ? -18.588 5.467 13.406 1.00 87.12 116 GLY A N 1
ATOM 909 C CA . GLY A 1 116 ? -19.267 4.276 13.925 1.00 87.12 116 GLY A CA 1
ATOM 910 C C . GLY A 1 116 ? -18.339 3.058 13.925 1.00 87.12 116 GLY A C 1
ATOM 911 O O . GLY A 1 116 ? -17.277 3.074 14.555 1.00 87.12 116 GLY A O 1
ATOM 912 N N . ASP A 1 117 ? -18.731 2.039 13.164 1.00 89.44 117 ASP A N 1
ATOM 913 C CA . ASP A 1 117 ? -18.054 0.739 13.054 1.00 89.44 117 ASP A CA 1
ATOM 914 C C . ASP A 1 117 ? -16.945 0.745 11.992 1.00 89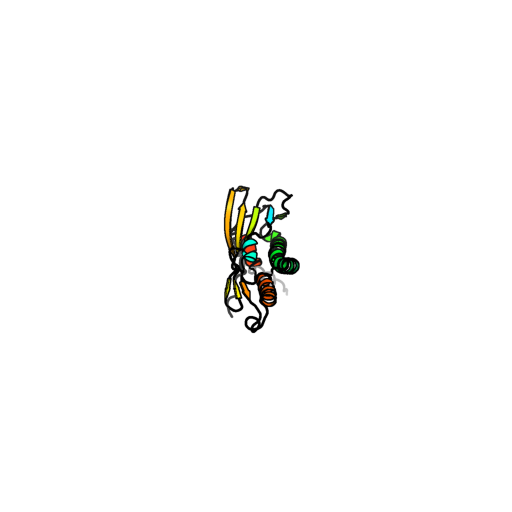.44 117 ASP A C 1
ATOM 916 O O . ASP A 1 117 ? -16.262 -0.258 11.796 1.00 89.44 117 ASP A O 1
ATOM 920 N N . THR A 1 118 ? -16.768 1.863 11.287 1.00 91.06 118 THR A N 1
ATOM 921 C CA . THR A 1 118 ? -15.871 1.960 10.135 1.00 91.06 118 THR A CA 1
ATOM 922 C C . THR A 1 118 ? -14.638 2.791 10.459 1.00 91.06 118 THR A C 1
ATOM 924 O O . THR A 1 118 ? -14.741 3.911 10.963 1.00 91.06 118 THR A O 1
ATOM 927 N N . LEU A 1 119 ? -13.469 2.258 10.112 1.00 91.88 119 LEU A N 1
ATOM 928 C CA . LEU A 1 119 ? -12.210 2.981 10.034 1.00 91.88 119 LEU A CA 1
ATOM 929 C C . LEU A 1 119 ? -11.955 3.403 8.584 1.00 91.88 119 LEU A C 1
ATOM 931 O O . LEU A 1 119 ? -11.833 2.563 7.692 1.00 91.88 119 LEU A O 1
ATOM 935 N N . PHE A 1 120 ? -11.824 4.706 8.370 1.00 93.00 120 PHE A N 1
ATOM 936 C CA . PHE A 1 120 ? -11.327 5.294 7.134 1.00 93.00 120 PHE A CA 1
ATOM 937 C C . PHE A 1 120 ? -9.836 5.565 7.300 1.00 93.00 120 PHE A C 1
ATOM 939 O O . PHE A 1 120 ? -9.442 6.297 8.207 1.00 93.00 120 PHE A O 1
ATOM 946 N N . ALA A 1 121 ? -9.024 4.969 6.434 1.00 92.50 121 ALA A N 1
ATOM 947 C CA . ALA A 1 121 ? -7.578 5.140 6.412 1.00 92.50 121 ALA A CA 1
ATOM 948 C C . ALA A 1 121 ? -7.090 5.266 4.958 1.00 92.50 121 ALA A C 1
ATOM 950 O O . ALA A 1 121 ? -6.498 4.327 4.423 1.00 92.50 121 ALA A O 1
ATOM 951 N N . PRO A 1 122 ? -7.403 6.378 4.266 1.00 93.50 122 PRO A N 1
ATOM 952 C CA . PRO A 1 122 ? -6.961 6.583 2.892 1.00 93.50 122 PRO A CA 1
ATOM 953 C C . PRO A 1 122 ? -5.432 6.555 2.792 1.00 93.50 122 PRO A C 1
ATOM 955 O O . PRO A 1 122 ? -4.717 6.978 3.705 1.00 93.50 122 PRO A O 1
ATOM 958 N N . MET A 1 123 ? -4.941 6.049 1.663 1.00 94.94 123 MET A N 1
ATOM 959 C CA . MET A 1 123 ? -3.521 6.052 1.339 1.00 94.94 123 MET A CA 1
ATOM 960 C C . MET A 1 123 ? -3.262 6.791 0.035 1.00 94.94 123 MET A C 1
ATOM 962 O O . MET A 1 123 ? -4.012 6.652 -0.932 1.00 94.94 123 MET A O 1
ATOM 966 N N . THR A 1 124 ? -2.128 7.474 -0.038 1.00 96.06 124 THR A N 1
ATOM 967 C CA . THR A 1 124 ? -1.595 7.998 -1.289 1.00 96.06 124 THR A CA 1
ATOM 968 C C . THR A 1 124 ? -0.388 7.174 -1.718 1.00 96.06 124 THR A C 1
ATOM 970 O O . THR A 1 124 ? 0.577 7.002 -0.974 1.00 96.06 124 THR A O 1
ATOM 973 N N . ALA A 1 125 ? -0.440 6.658 -2.945 1.00 97.19 125 ALA A N 1
ATOM 974 C CA . ALA A 1 125 ? 0.691 6.029 -3.604 1.00 97.19 125 ALA A CA 1
ATOM 975 C C . ALA A 1 125 ? 1.491 7.073 -4.388 1.00 97.19 125 ALA A C 1
ATOM 977 O O . ALA A 1 125 ? 0.964 7.708 -5.306 1.00 97.19 125 ALA A O 1
ATOM 978 N N . HIS A 1 126 ? 2.767 7.210 -4.049 1.00 97.12 126 HIS A N 1
ATOM 979 C CA . HIS A 1 126 ? 3.754 8.003 -4.765 1.00 97.12 126 HIS A CA 1
ATOM 980 C C . HIS A 1 126 ? 4.612 7.068 -5.614 1.00 97.12 126 HIS A C 1
ATOM 982 O O . HIS A 1 126 ? 5.310 6.196 -5.101 1.00 97.12 126 HIS A O 1
ATOM 988 N N . ILE A 1 127 ? 4.519 7.216 -6.932 1.00 97.19 127 ILE A N 1
ATOM 989 C CA . ILE A 1 127 ? 5.170 6.333 -7.898 1.00 97.19 127 ILE A CA 1
ATOM 990 C C . ILE A 1 127 ? 6.222 7.153 -8.626 1.00 97.19 127 ILE A C 1
ATOM 992 O O . ILE A 1 127 ? 5.900 7.981 -9.479 1.00 97.19 127 ILE A O 1
ATOM 996 N N . HIS A 1 128 ? 7.475 6.940 -8.252 1.00 97.00 128 HIS A N 1
ATOM 997 C CA . HIS A 1 128 ? 8.629 7.639 -8.792 1.00 97.00 128 HIS A CA 1
ATOM 998 C C . HIS A 1 128 ? 9.237 6.816 -9.923 1.00 97.00 128 HIS A C 1
ATOM 1000 O O . HIS A 1 128 ? 9.605 5.664 -9.707 1.00 97.00 128 HIS A O 1
ATOM 1006 N N . ILE A 1 129 ? 9.353 7.405 -11.113 1.00 94.81 129 ILE A N 1
ATOM 1007 C CA . ILE A 1 129 ? 9.906 6.754 -12.307 1.00 94.81 129 ILE A CA 1
ATOM 1008 C C . ILE A 1 129 ? 11.213 7.459 -12.669 1.00 94.81 129 ILE A C 1
ATOM 1010 O O . ILE A 1 129 ? 11.197 8.613 -13.104 1.00 94.81 129 ILE A O 1
ATOM 1014 N N . ALA A 1 130 ? 12.343 6.775 -12.496 1.00 91.56 130 ALA A N 1
ATOM 1015 C CA . ALA A 1 130 ? 13.674 7.360 -12.648 1.00 91.56 130 ALA A CA 1
ATOM 1016 C C . ALA A 1 130 ? 13.939 7.848 -14.080 1.00 91.56 130 ALA A C 1
ATOM 1018 O O . ALA A 1 130 ? 14.385 8.981 -14.263 1.00 91.56 130 ALA A O 1
ATOM 1019 N N . ALA A 1 131 ? 13.598 7.033 -15.086 1.00 88.38 131 ALA A N 1
ATOM 1020 C CA . ALA A 1 131 ? 13.855 7.327 -16.498 1.00 88.38 131 ALA A CA 1
ATOM 1021 C C . ALA A 1 131 ? 13.212 8.645 -16.962 1.00 88.38 131 ALA A C 1
ATOM 1023 O O . ALA A 1 131 ? 13.825 9.420 -17.691 1.00 88.38 131 ALA A O 1
ATOM 1024 N N . SER A 1 132 ? 11.992 8.929 -16.496 1.00 89.62 132 SER A N 1
ATOM 1025 C CA . SER A 1 132 ? 11.260 10.149 -16.857 1.00 89.62 132 SER A CA 1
ATOM 1026 C C . SER A 1 132 ? 11.361 11.268 -15.817 1.00 89.62 132 SER A C 1
ATOM 1028 O O . SER A 1 132 ? 10.878 12.370 -16.066 1.00 89.62 132 SER A O 1
ATOM 1030 N N . ARG A 1 133 ? 11.957 11.004 -14.644 1.00 91.06 133 ARG A N 1
ATOM 1031 C CA . ARG A 1 133 ? 11.963 11.898 -13.469 1.00 91.06 133 ARG A CA 1
ATOM 1032 C C . ARG A 1 133 ? 10.563 12.364 -13.047 1.00 91.06 133 ARG A C 1
ATOM 1034 O O . ARG A 1 133 ? 10.400 13.449 -12.491 1.00 91.06 133 ARG A O 1
ATOM 1041 N N . ARG A 1 134 ? 9.531 11.558 -13.311 1.00 92.75 134 ARG A N 1
ATOM 1042 C CA . ARG A 1 134 ? 8.138 11.883 -12.971 1.00 92.75 134 ARG A CA 1
ATOM 1043 C C . ARG A 1 134 ? 7.732 11.201 -11.675 1.00 92.75 134 ARG A C 1
ATOM 1045 O O . ARG A 1 134 ? 8.149 10.081 -11.387 1.00 92.75 134 ARG A O 1
ATOM 1052 N N . THR A 1 135 ? 6.871 11.880 -10.923 1.00 95.56 135 THR A N 1
ATOM 1053 C CA . THR A 1 135 ? 6.168 11.304 -9.774 1.00 95.56 135 THR A CA 1
ATOM 1054 C C . THR A 1 135 ? 4.678 11.311 -10.062 1.00 95.56 135 THR A C 1
ATOM 1056 O O . THR A 1 135 ? 4.094 12.368 -10.297 1.00 95.56 135 THR A O 1
ATOM 1059 N N . ILE A 1 136 ? 4.060 10.136 -10.044 1.00 95.81 136 ILE A N 1
ATOM 1060 C CA . ILE A 1 136 ? 2.615 9.976 -10.194 1.00 95.81 136 ILE A CA 1
ATOM 1061 C C . ILE A 1 136 ? 2.026 9.757 -8.806 1.00 95.81 136 ILE A C 1
ATOM 1063 O O . ILE A 1 136 ? 2.514 8.921 -8.049 1.00 95.81 136 ILE A O 1
ATOM 1067 N N . LYS A 1 137 ? 0.969 10.505 -8.481 1.00 96.06 137 LYS A N 1
ATOM 1068 C CA . LYS A 1 137 ? 0.201 10.324 -7.248 1.00 96.06 137 LYS A CA 1
ATOM 1069 C C . LYS A 1 137 ? -1.102 9.598 -7.562 1.00 96.06 137 LYS A C 1
ATOM 1071 O O . LYS A 1 137 ? -1.815 9.982 -8.490 1.00 96.06 137 LYS A O 1
ATOM 1076 N N . LYS A 1 138 ? -1.418 8.556 -6.797 1.00 94.75 138 LYS A N 1
ATOM 1077 C CA . LYS A 1 138 ? -2.700 7.844 -6.870 1.00 94.75 138 LYS A CA 1
ATOM 1078 C C . LYS A 1 138 ? -3.296 7.743 -5.476 1.00 94.75 138 LYS A C 1
ATOM 1080 O O . LYS A 1 138 ? -2.656 7.204 -4.582 1.00 94.75 138 LYS A O 1
ATOM 1085 N N . SER A 1 139 ? -4.515 8.243 -5.314 1.00 94.19 139 SER A N 1
ATOM 1086 C CA . SER A 1 139 ? -5.277 8.031 -4.087 1.00 94.19 139 SER A CA 1
ATOM 1087 C C . SER A 1 139 ? -5.863 6.621 -4.088 1.00 94.19 139 SER A C 1
ATOM 1089 O O . SER A 1 139 ? -6.348 6.136 -5.115 1.00 94.19 139 SER A O 1
ATOM 1091 N N . LEU A 1 140 ? -5.776 5.966 -2.940 1.00 93.75 140 LEU A N 1
ATOM 1092 C CA . LEU A 1 140 ? -6.299 4.642 -2.670 1.00 93.75 140 LEU A CA 1
ATOM 1093 C C . LEU A 1 140 ? -7.269 4.764 -1.504 1.00 93.75 140 LEU A C 1
ATOM 1095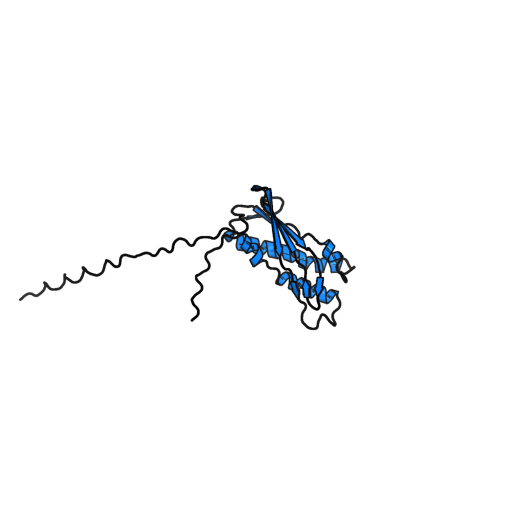 O O . LEU A 1 140 ? -6.888 5.103 -0.382 1.00 93.75 140 LEU A O 1
ATOM 1099 N N . GLU A 1 141 ? -8.534 4.478 -1.785 1.00 90.00 141 GLU A N 1
ATOM 1100 C CA . GLU A 1 141 ? -9.541 4.364 -0.743 1.00 90.00 141 GLU A CA 1
ATOM 1101 C C . GLU A 1 141 ? -9.179 3.193 0.168 1.00 90.00 141 GLU A C 1
ATOM 1103 O O . GLU A 1 141 ? -8.954 2.067 -0.284 1.00 90.00 141 GLU A O 1
ATOM 1108 N N . GLY A 1 142 ? -9.105 3.479 1.462 1.00 88.31 142 GLY A N 1
ATOM 1109 C CA . GLY A 1 142 ? -8.761 2.513 2.483 1.00 88.31 142 GLY A CA 1
ATOM 1110 C C . GLY A 1 142 ? -9.845 2.491 3.550 1.00 88.31 142 GLY A C 1
ATOM 1111 O O . GLY A 1 142 ? -10.075 3.496 4.224 1.00 88.31 142 GLY A O 1
ATOM 1112 N N . VAL A 1 143 ? -10.533 1.356 3.682 1.00 93.62 143 VAL A N 1
ATOM 1113 C CA . VAL A 1 143 ? -11.679 1.198 4.585 1.00 93.62 143 VAL A CA 1
ATOM 1114 C C . VAL A 1 143 ? -11.617 -0.158 5.277 1.00 93.62 143 VAL A C 1
ATOM 1116 O O . VAL A 1 143 ? -11.452 -1.181 4.614 1.00 93.62 143 VAL A O 1
ATOM 1119 N N . GLY A 1 144 ? -11.789 -0.158 6.597 1.00 92.44 144 GLY A N 1
ATOM 1120 C CA . GLY A 1 144 ? -12.001 -1.354 7.408 1.00 92.44 144 GLY A CA 1
ATOM 1121 C C . GLY A 1 144 ? -13.287 -1.233 8.215 1.00 92.44 144 GLY A C 1
ATOM 1122 O O . GLY A 1 144 ? -13.587 -0.165 8.738 1.00 92.44 144 GLY A O 1
ATOM 1123 N N . VAL A 1 145 ? -14.058 -2.311 8.308 1.00 92.44 145 VAL A N 1
ATOM 1124 C CA . VAL A 1 145 ? -15.359 -2.330 8.984 1.00 92.44 145 VAL A CA 1
ATOM 1125 C C . VAL A 1 145 ? -15.343 -3.394 10.074 1.00 92.44 145 VAL A C 1
ATOM 1127 O O . VAL A 1 145 ? -15.015 -4.553 9.815 1.00 92.44 145 VAL A O 1
ATOM 1130 N N . ALA A 1 146 ? -15.694 -3.002 11.296 1.00 89.38 146 ALA A N 1
ATOM 1131 C CA . ALA A 1 146 ? -15.850 -3.931 12.403 1.00 89.38 146 ALA A CA 1
ATOM 1132 C C . ALA A 1 146 ? -17.131 -4.763 12.215 1.00 89.38 146 ALA A C 1
ATOM 1134 O O . ALA A 1 146 ? -18.100 -4.279 11.627 1.00 89.38 146 ALA A O 1
ATOM 1135 N N . PRO A 1 147 ? -17.176 -6.004 12.725 1.00 83.69 147 PRO A N 1
ATOM 1136 C CA . PRO A 1 147 ? -18.417 -6.768 12.778 1.00 83.69 147 PRO A CA 1
ATOM 1137 C C . PRO A 1 147 ? -19.507 -6.003 13.544 1.00 83.69 147 PRO A C 1
ATOM 1139 O O . PRO A 1 147 ? -19.217 -5.365 14.561 1.00 83.69 147 PRO A O 1
ATOM 1142 N N . ALA A 1 148 ? -20.752 -6.096 13.069 1.00 71.38 148 ALA A N 1
ATOM 1143 C CA . ALA A 1 148 ? -21.897 -5.419 13.673 1.00 71.38 148 ALA A CA 1
ATOM 1144 C C . ALA A 1 148 ? -22.034 -5.768 15.167 1.00 71.38 148 ALA A C 1
ATOM 1146 O O . ALA A 1 148 ? -21.905 -6.929 15.553 1.00 71.38 148 ALA A O 1
ATOM 1147 N N . GLY A 1 149 ? -22.295 -4.758 16.003 1.00 64.19 149 GLY A N 1
ATOM 1148 C CA . GLY A 1 149 ? -22.470 -4.921 17.453 1.00 64.19 149 GLY A CA 1
ATOM 1149 C C . GLY A 1 149 ? -21.179 -4.848 18.277 1.00 64.19 149 GLY A C 1
ATOM 1150 O O . GLY A 1 149 ? -21.250 -4.761 19.501 1.00 64.19 149 GLY A O 1
ATOM 1151 N N . ASN A 1 150 ? -20.002 -4.801 17.641 1.00 61.31 150 ASN A N 1
ATOM 1152 C CA . ASN A 1 150 ? -18.738 -4.617 18.361 1.00 61.31 150 ASN A CA 1
ATOM 1153 C C . ASN A 1 150 ? -18.434 -3.146 18.676 1.00 61.31 150 ASN A C 1
ATOM 1155 O O . ASN A 1 150 ? -17.693 -2.874 19.614 1.00 61.31 150 ASN A O 1
ATOM 1159 N N . ALA A 1 151 ? -18.976 -2.169 17.949 1.00 59.66 151 ALA A N 1
ATOM 1160 C CA . ALA A 1 151 ? -18.617 -0.769 18.192 1.00 59.66 151 ALA A CA 1
ATOM 1161 C C . ALA A 1 151 ? -19.182 -0.180 19.490 1.00 59.66 151 ALA A C 1
ATOM 1163 O O . ALA A 1 151 ? -18.602 0.772 20.009 1.00 59.66 151 ALA A O 1
ATOM 1164 N N . THR A 1 152 ? -20.286 -0.728 20.000 1.00 56.44 152 THR A N 1
ATOM 1165 C CA . THR A 1 152 ? -20.956 -0.260 21.221 1.00 56.44 152 THR A CA 1
ATOM 1166 C C . THR A 1 152 ? -20.408 -0.902 22.493 1.00 56.44 152 THR A C 1
ATOM 1168 O O . THR A 1 152 ? -20.441 -0.256 23.534 1.00 56.44 152 THR A O 1
ATOM 1171 N N . ASN A 1 153 ? -19.866 -2.125 22.414 1.00 50.31 153 ASN A N 1
ATOM 1172 C CA . ASN A 1 153 ? -19.489 -2.920 23.593 1.00 50.31 153 ASN A CA 1
ATOM 1173 C C . ASN A 1 153 ? -18.038 -3.442 23.595 1.00 50.31 153 ASN A C 1
ATOM 1175 O O . ASN A 1 153 ? -17.627 -4.058 24.577 1.00 50.31 153 ASN A O 1
ATOM 1179 N N . SER A 1 154 ? -17.253 -3.256 22.524 1.00 60.38 154 SER A N 1
ATOM 1180 C CA . SER A 1 154 ? -15.861 -3.734 22.492 1.00 60.38 154 SER A CA 1
ATOM 1181 C C . SER A 1 154 ? -14.877 -2.676 22.988 1.00 60.38 154 SER A C 1
ATOM 1183 O O . SER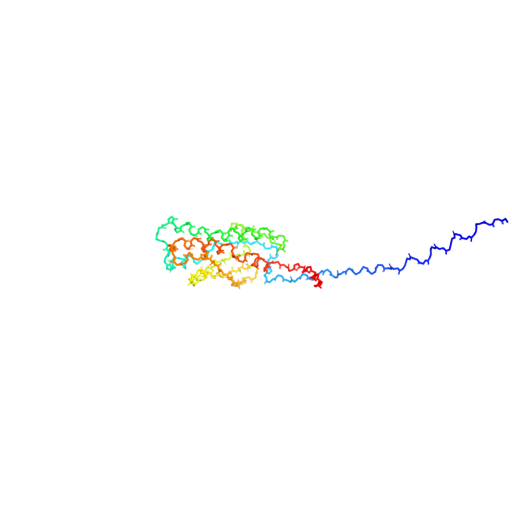 A 1 154 ? -15.058 -1.479 22.772 1.00 60.38 154 SER A O 1
ATOM 1185 N N . THR A 1 155 ? -13.809 -3.127 23.649 1.00 71.81 155 THR A N 1
ATOM 1186 C CA . THR A 1 155 ? -12.672 -2.263 23.974 1.00 71.81 155 THR A CA 1
ATOM 1187 C C . THR A 1 155 ? -12.072 -1.705 22.683 1.00 71.81 155 THR A C 1
ATOM 1189 O O . THR A 1 155 ? -11.992 -2.417 21.678 1.00 71.81 155 THR A O 1
ATOM 1192 N N . ASP A 1 156 ? -11.600 -0.453 22.704 1.00 79.25 156 ASP A N 1
ATOM 1193 C CA . ASP A 1 156 ? -11.036 0.208 21.514 1.00 79.25 156 ASP A CA 1
ATOM 1194 C C . ASP A 1 156 ? -9.943 -0.629 20.834 1.00 79.25 156 ASP A C 1
ATOM 1196 O O . ASP A 1 156 ? -9.827 -0.637 19.610 1.00 79.25 156 ASP A O 1
ATOM 1200 N N . LEU A 1 157 ? -9.187 -1.406 21.616 1.00 85.38 157 LEU A N 1
ATOM 1201 C CA . LEU A 1 157 ? -8.181 -2.329 21.106 1.00 85.38 157 LEU A CA 1
ATOM 1202 C C . LEU A 1 157 ? -8.779 -3.488 20.293 1.00 85.38 157 LEU A C 1
ATOM 1204 O O . LEU A 1 157 ? -8.256 -3.826 19.230 1.00 85.38 157 LEU A O 1
ATOM 1208 N N . HIS A 1 158 ? -9.854 -4.112 20.781 1.00 86.00 158 HIS A N 1
ATOM 1209 C CA . HIS A 1 158 ? -10.500 -5.207 20.062 1.00 86.00 158 HIS A CA 1
ATOM 1210 C C . HIS A 1 158 ? -11.114 -4.704 18.753 1.00 86.00 158 HIS A C 1
ATOM 1212 O O . HIS A 1 158 ? -10.938 -5.338 17.705 1.00 86.00 158 HIS A O 1
ATOM 1218 N N . TRP A 1 159 ? -11.777 -3.546 18.807 1.00 88.69 159 TRP A N 1
ATOM 1219 C CA . TRP A 1 159 ? -12.289 -2.866 17.626 1.00 88.69 159 TRP A CA 1
ATOM 1220 C C . TRP A 1 159 ? -11.165 -2.574 16.622 1.00 88.69 159 TRP A C 1
ATOM 1222 O O . TRP A 1 159 ? -11.275 -2.983 15.467 1.00 88.69 159 TRP A O 1
ATOM 1232 N N . LEU A 1 160 ? -10.057 -1.962 17.071 1.00 89.31 160 LEU A N 1
ATOM 1233 C CA . LEU A 1 160 ? -8.887 -1.630 16.245 1.00 89.31 160 LEU A CA 1
ATOM 1234 C C . LEU A 1 160 ? -8.305 -2.855 15.534 1.00 89.31 160 LEU A C 1
ATOM 1236 O O . LEU A 1 160 ? -8.016 -2.797 14.338 1.00 89.31 160 LEU A O 1
ATOM 1240 N N . GLY A 1 161 ? -8.156 -3.971 16.250 1.00 90.12 161 GLY A N 1
ATOM 1241 C CA . GLY A 1 161 ? -7.671 -5.222 15.670 1.00 90.12 161 GLY A CA 1
ATOM 1242 C C . GLY A 1 161 ? -8.559 -5.718 14.525 1.00 90.12 161 GLY A C 1
ATOM 1243 O O . GLY A 1 161 ? -8.053 -6.044 13.451 1.00 90.12 161 GLY A O 1
ATOM 1244 N N . HIS A 1 162 ? -9.882 -5.713 14.724 1.00 91.38 162 HIS A N 1
ATOM 1245 C CA . HIS A 1 162 ? -10.847 -6.127 13.698 1.00 91.38 162 HIS A CA 1
ATOM 1246 C C . HIS A 1 162 ? -10.830 -5.213 12.477 1.00 91.38 162 HIS A C 1
ATOM 1248 O O . HIS A 1 162 ? -10.720 -5.700 11.351 1.00 91.38 162 HIS A O 1
ATOM 1254 N N . VAL A 1 163 ? -10.910 -3.894 12.678 1.00 92.50 163 VAL A N 1
ATOM 1255 C CA . VAL A 1 163 ? -10.965 -2.957 11.548 1.00 92.50 163 VAL A CA 1
ATOM 1256 C C . VAL A 1 163 ? -9.668 -2.938 10.754 1.00 92.50 163 VAL A C 1
ATOM 1258 O O . VAL A 1 163 ? -9.729 -2.842 9.535 1.00 92.50 163 VAL A O 1
ATOM 1261 N N . LEU A 1 164 ? -8.499 -3.080 11.389 1.00 92.50 164 LEU A N 1
ATOM 1262 C CA . LEU A 1 164 ? -7.220 -3.140 10.672 1.00 92.50 164 LEU A CA 1
ATOM 1263 C C . LEU A 1 164 ? -7.057 -4.456 9.897 1.00 92.50 164 LEU A C 1
ATOM 1265 O O . LEU A 1 164 ? -6.528 -4.452 8.782 1.00 92.50 164 LEU A O 1
ATOM 1269 N N . ALA A 1 165 ? -7.548 -5.571 10.442 1.00 92.81 165 ALA A N 1
ATOM 1270 C CA . ALA A 1 165 ? -7.569 -6.845 9.730 1.00 92.81 165 ALA A CA 1
ATOM 1271 C C . ALA A 1 165 ? -8.506 -6.799 8.507 1.00 92.81 165 ALA A C 1
ATOM 1273 O O . ALA A 1 165 ? -8.133 -7.263 7.423 1.00 92.81 165 ALA A O 1
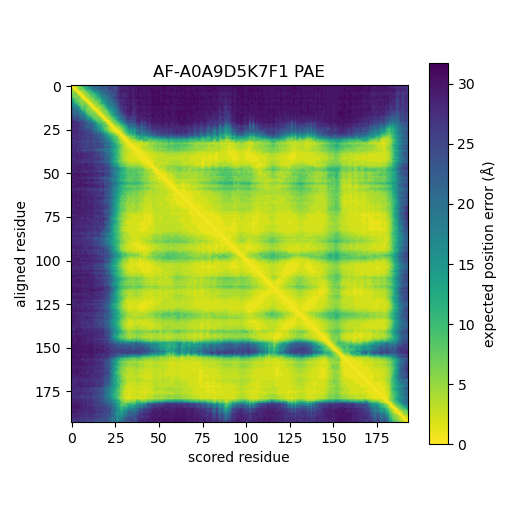ATOM 1274 N N . ASP A 1 166 ? -9.697 -6.210 8.656 1.00 94.56 166 ASP A N 1
ATOM 1275 C CA . ASP A 1 166 ? -10.649 -6.026 7.558 1.00 94.56 166 ASP A CA 1
ATOM 1276 C C . ASP A 1 166 ? -10.145 -5.010 6.522 1.00 94.56 166 ASP A C 1
ATOM 1278 O O . ASP A 1 166 ? -10.212 -5.277 5.323 1.00 94.56 166 ASP A O 1
ATOM 1282 N N . TYR A 1 167 ? -9.535 -3.909 6.969 1.00 94.56 167 TYR A N 1
ATOM 1283 C CA . TYR A 1 167 ? -8.845 -2.935 6.119 1.00 94.56 167 TYR A CA 1
ATOM 1284 C C . TYR A 1 167 ? -7.822 -3.622 5.215 1.00 94.56 167 TYR A C 1
ATOM 1286 O O . TYR A 1 167 ? -7.861 -3.482 3.992 1.00 94.56 167 TYR A O 1
ATOM 1294 N N . ARG A 1 168 ? -6.941 -4.443 5.806 1.00 94.50 168 ARG A N 1
ATOM 1295 C CA . ARG A 1 168 ? -5.946 -5.221 5.061 1.00 94.50 168 ARG A CA 1
ATOM 1296 C C . ARG A 1 168 ? -6.605 -6.113 4.013 1.00 94.50 168 ARG A C 1
ATOM 1298 O O . ARG A 1 168 ? -6.066 -6.243 2.920 1.00 94.50 168 ARG A O 1
ATOM 1305 N N . ARG A 1 169 ? -7.738 -6.744 4.323 1.00 94.00 169 ARG A N 1
ATOM 1306 C CA . ARG A 1 169 ? -8.460 -7.633 3.399 1.00 94.00 169 ARG A CA 1
ATOM 1307 C C . ARG A 1 169 ? -9.106 -6.872 2.238 1.00 94.00 169 ARG A C 1
ATOM 1309 O O . ARG A 1 169 ? -9.117 -7.378 1.120 1.00 94.00 169 ARG A O 1
ATOM 1316 N N . ARG A 1 170 ? -9.660 -5.687 2.505 1.00 93.31 170 ARG A N 1
ATOM 1317 C CA . ARG A 1 170 ? -10.398 -4.865 1.530 1.00 93.31 170 ARG A CA 1
ATOM 1318 C C . ARG A 1 170 ? -9.523 -3.924 0.716 1.00 93.31 170 ARG A C 1
ATOM 1320 O O . ARG A 1 170 ? -10.015 -3.354 -0.256 1.00 93.31 170 ARG A O 1
ATOM 1327 N N . PHE A 1 171 ? -8.263 -3.744 1.105 1.00 94.50 171 PHE A N 1
ATOM 1328 C CA . PHE A 1 171 ? -7.345 -2.859 0.402 1.00 94.50 171 PHE A CA 1
ATOM 1329 C C . PHE A 1 171 ? -7.328 -3.179 -1.107 1.00 94.50 171 PHE A C 1
ATOM 1331 O O . PHE A 1 171 ? -7.308 -4.355 -1.487 1.00 94.50 171 PHE A O 1
ATOM 1338 N N . PRO A 1 172 ? -7.358 -2.169 -1.994 1.00 93.56 172 PRO A N 1
ATOM 1339 C CA . PRO A 1 172 ? -7.624 -2.366 -3.417 1.00 93.56 172 PRO A CA 1
ATOM 1340 C C . PRO A 1 172 ? -6.394 -2.870 -4.198 1.00 93.56 172 PRO A C 1
ATOM 1342 O O . PRO A 1 172 ? -6.022 -2.278 -5.209 1.00 93.56 172 PRO A O 1
ATOM 1345 N N . TYR A 1 173 ? -5.767 -3.975 -3.766 1.00 94.25 173 TYR A N 1
ATOM 1346 C CA . TYR A 1 173 ? -4.533 -4.521 -4.354 1.00 94.25 173 TYR A CA 1
ATOM 1347 C C . TYR A 1 173 ? -4.653 -4.691 -5.867 1.00 94.25 173 TYR A C 1
ATOM 1349 O O . TYR A 1 173 ? -3.936 -4.046 -6.625 1.00 94.25 173 TYR A O 1
ATOM 1357 N N . HIS A 1 174 ? -5.612 -5.504 -6.312 1.00 91.62 174 HIS A N 1
ATOM 1358 C CA . HIS A 1 174 ? -5.769 -5.826 -7.726 1.00 91.62 174 HIS A CA 1
ATOM 1359 C C . HIS A 1 174 ? -6.053 -4.581 -8.573 1.00 91.62 174 HIS A C 1
ATOM 1361 O O . HIS A 1 174 ? -5.436 -4.382 -9.615 1.00 91.62 174 HIS A O 1
ATOM 1367 N N . ARG A 1 175 ? -6.946 -3.701 -8.097 1.00 90.75 175 ARG A N 1
ATOM 1368 C CA . ARG A 1 175 ? -7.298 -2.457 -8.796 1.00 90.75 175 ARG A CA 1
ATOM 1369 C C . ARG A 1 175 ? -6.096 -1.524 -8.926 1.00 90.75 175 ARG A C 1
ATOM 1371 O O . ARG A 1 175 ? -5.9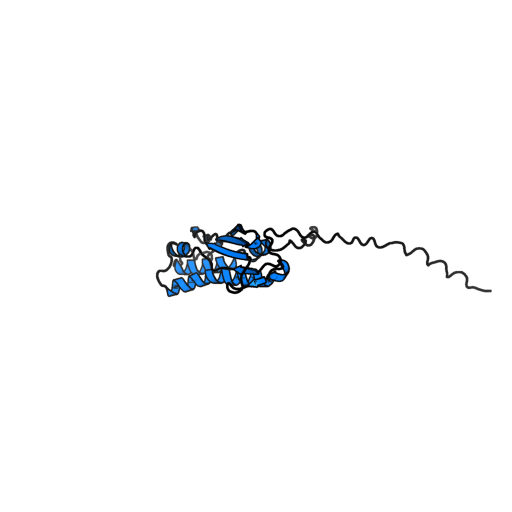40 -0.889 -9.964 1.00 90.75 175 ARG A O 1
ATOM 1378 N N . PHE A 1 176 ? -5.257 -1.442 -7.894 1.00 93.81 176 PHE A N 1
ATOM 1379 C CA . PHE A 1 176 ? -4.049 -0.630 -7.934 1.00 93.81 176 PHE A CA 1
ATOM 1380 C C . PHE A 1 176 ? -3.000 -1.218 -8.884 1.00 93.81 176 PHE A C 1
ATOM 1382 O O . PHE A 1 176 ? -2.504 -0.495 -9.743 1.00 93.81 176 PHE A O 1
ATOM 1389 N N . VAL A 1 177 ? -2.701 -2.519 -8.798 1.00 93.19 177 VAL A N 1
ATOM 1390 C CA . VAL A 1 177 ? -1.696 -3.145 -9.676 1.00 93.19 177 VAL A CA 1
ATOM 1391 C C . VAL A 1 177 ? -2.167 -3.178 -11.140 1.00 93.19 177 VAL A C 1
ATOM 1393 O O . VAL A 1 177 ? -1.357 -2.994 -12.045 1.00 93.19 177 VAL A O 1
ATOM 1396 N N . ALA A 1 178 ? -3.475 -3.275 -11.400 1.00 89.12 178 ALA A N 1
ATOM 1397 C CA . ALA A 1 178 ? -4.035 -3.181 -12.751 1.00 89.12 178 ALA A CA 1
ATOM 1398 C C . ALA A 1 178 ? -3.739 -1.848 -13.463 1.00 89.12 178 ALA A C 1
ATOM 1400 O O . ALA A 1 178 ? -3.733 -1.803 -14.691 1.00 89.12 178 ALA A O 1
ATOM 1401 N N . ALA A 1 179 ? -3.432 -0.774 -12.725 1.00 90.12 179 ALA A N 1
ATOM 1402 C CA . ALA A 1 179 ? -3.026 0.507 -13.306 1.00 90.12 179 ALA A CA 1
ATOM 1403 C C . ALA A 1 179 ? -1.722 0.419 -14.127 1.00 90.12 179 ALA A C 1
ATOM 1405 O O . ALA A 1 179 ? -1.488 1.287 -14.975 1.00 90.12 179 ALA A O 1
ATOM 1406 N N . PHE A 1 180 ? -0.908 -0.612 -13.868 1.00 90.94 180 PHE A N 1
ATOM 1407 C CA . PHE A 1 180 ? 0.402 -0.867 -14.468 1.00 90.94 180 PHE A CA 1
ATOM 1408 C C . PHE A 1 180 ? 0.351 -1.873 -15.626 1.00 90.94 180 PHE A C 1
ATOM 1410 O O . PHE A 1 180 ? 1.383 -2.158 -16.226 1.00 90.94 180 PHE A O 1
ATOM 1417 N N . TYR A 1 181 ? -0.817 -2.450 -15.932 1.00 84.31 181 TYR A N 1
ATOM 1418 C CA . TYR A 1 181 ? -0.941 -3.373 -17.058 1.00 84.31 181 TYR A CA 1
ATOM 1419 C C . TYR A 1 181 ? -1.393 -2.611 -18.302 1.00 84.31 181 TYR A C 1
ATOM 1421 O O . TYR A 1 181 ? -2.315 -1.792 -18.212 1.00 84.31 181 TYR A O 1
ATOM 1429 N N . PRO A 1 182 ? -0.835 -2.920 -19.480 1.00 69.19 182 PRO A N 1
ATOM 1430 C CA . PRO A 1 182 ? -1.541 -2.660 -20.720 1.00 69.19 182 PRO A CA 1
ATOM 1431 C C . PRO A 1 182 ? -2.866 -3.423 -20.636 1.00 69.19 182 PRO A C 1
ATOM 1433 O O . PRO A 1 182 ? -2.891 -4.593 -20.244 1.00 69.19 182 PRO A O 1
ATOM 1436 N N . SER A 1 183 ? -3.990 -2.770 -20.932 1.00 62.06 183 SER A N 1
ATOM 1437 C CA . SER A 1 183 ? -5.284 -3.446 -20.821 1.00 62.06 183 SER A CA 1
ATOM 1438 C C . SER A 1 183 ? -5.303 -4.598 -21.813 1.00 62.06 183 SER A C 1
ATOM 1440 O O . SER A 1 183 ? -5.324 -4.366 -23.024 1.00 62.06 183 SER A O 1
ATOM 1442 N N . TYR A 1 184 ? -5.325 -5.834 -21.310 1.00 47.56 184 TYR A N 1
ATOM 1443 C CA . TYR A 1 184 ? -5.743 -6.953 -22.136 1.00 47.56 184 TYR A CA 1
ATOM 1444 C C . TYR A 1 184 ? -7.173 -6.669 -22.606 1.00 47.56 184 TYR A C 1
ATOM 1446 O O . TYR A 1 184 ? -7.961 -6.056 -21.874 1.00 47.56 184 TYR A O 1
ATOM 1454 N N . PRO A 1 185 ? -7.527 -7.076 -23.825 1.00 43.12 185 PRO A N 1
ATOM 1455 C CA . PRO A 1 185 ? -8.858 -6.844 -24.348 1.00 43.12 185 PRO A CA 1
ATOM 1456 C C . PRO A 1 185 ? -9.849 -7.464 -23.384 1.00 43.12 185 PRO A C 1
ATOM 1458 O O . PRO A 1 185 ? -9.729 -8.645 -23.047 1.00 43.12 185 PRO A O 1
ATOM 1461 N N . ARG A 1 186 ? -10.833 -6.674 -22.948 1.00 41.50 186 ARG A N 1
ATOM 1462 C CA . ARG A 1 186 ? -12.023 -7.244 -22.325 1.00 41.50 186 ARG A CA 1
ATOM 1463 C C . ARG A 1 186 ? -12.516 -8.327 -23.278 1.00 41.50 186 ARG A C 1
ATOM 1465 O O . ARG A 1 186 ? -12.748 -8.031 -24.452 1.00 41.50 186 ARG A O 1
ATOM 1472 N N . GLN A 1 187 ? -12.644 -9.565 -22.797 1.00 41.62 187 GLN A N 1
ATOM 1473 C CA . GLN A 1 187 ? -13.477 -10.529 -23.504 1.00 41.62 187 GLN A CA 1
ATOM 1474 C C . GLN A 1 187 ? -14.800 -9.816 -23.812 1.00 41.62 187 GLN A C 1
ATOM 1476 O O . GLN A 1 187 ? -15.311 -9.125 -22.920 1.00 41.62 187 GLN A O 1
ATOM 1481 N N . PRO A 1 188 ? -15.310 -9.893 -25.053 1.00 38.91 188 PRO A N 1
ATOM 1482 C CA . PRO A 1 188 ? -16.598 -9.305 -25.368 1.00 38.91 188 PRO A CA 1
ATOM 1483 C C . PRO A 1 188 ? -17.588 -9.860 -24.351 1.00 38.91 188 PRO A C 1
ATOM 1485 O O . PRO A 1 188 ? -17.721 -11.075 -24.211 1.00 38.91 188 PRO A O 1
ATOM 1488 N N . SER A 1 189 ? -18.200 -8.967 -23.573 1.00 40.44 189 SER A N 1
ATOM 1489 C CA . SER A 1 189 ? -19.287 -9.334 -22.682 1.00 40.44 189 SER A CA 1
ATOM 1490 C C . SER A 1 189 ? -20.312 -10.054 -23.540 1.00 40.44 189 SER A C 1
ATOM 1492 O O . SER A 1 189 ? -20.845 -9.453 -24.477 1.00 40.44 189 SER A O 1
ATOM 1494 N N . SER A 1 190 ? -20.535 -11.338 -23.263 1.00 41.53 190 SER A N 1
ATOM 1495 C CA . SER A 1 190 ? -21.640 -12.073 -23.860 1.00 41.53 190 SER A CA 1
ATOM 1496 C C . SER A 1 190 ? -22.895 -11.212 -23.719 1.00 41.53 190 SER A C 1
ATOM 1498 O O . SER A 1 190 ? -23.115 -10.667 -22.630 1.00 41.53 190 SER A O 1
ATOM 1500 N N . PRO A 1 191 ? -23.681 -11.025 -24.791 1.00 38.69 191 PRO A N 1
ATOM 1501 C CA . PRO A 1 191 ? -24.903 -10.252 -24.685 1.00 38.69 191 PRO A CA 1
ATOM 1502 C C . PRO A 1 191 ? -25.792 -10.879 -23.602 1.00 38.69 191 PRO A C 1
ATOM 1504 O O . PRO A 1 191 ? -25.773 -12.108 -23.443 1.00 38.69 191 PRO A O 1
ATOM 1507 N N . PRO A 1 192 ? -26.533 -10.061 -22.836 1.00 46.47 192 PRO A N 1
ATOM 1508 C CA . PRO A 1 192 ? -27.530 -10.589 -21.920 1.00 46.47 192 PRO A CA 1
ATOM 1509 C C . PRO A 1 192 ? -28.486 -11.485 -22.717 1.00 46.47 192 PRO A C 1
ATOM 1511 O O . PRO A 1 192 ? -28.932 -11.102 -23.801 1.00 46.47 192 PRO A O 1
ATOM 1514 N N . ARG A 1 193 ? -28.712 -12.699 -22.208 1.00 47.28 193 ARG A N 1
ATOM 1515 C CA . ARG A 1 193 ? -29.817 -13.545 -22.663 1.00 47.28 193 ARG A CA 1
ATOM 1516 C C . ARG A 1 193 ? -31.125 -12.998 -22.123 1.00 47.28 193 ARG A C 1
ATOM 1518 O O . ARG A 1 193 ? -31.102 -12.529 -20.962 1.00 47.28 193 ARG A O 1
#

Secondary structure (DSSP, 8-state):
-----SSSSSSSSS----------PPP--BPPSS--TT-EEEEPPPB-HHHHHTSTT--S-HHHHHHHHHHHHHHHHHHHHHHHHHHHHHT-EE--GGG--SEEEEEEE---EEETTEEE--EEEEEEETTTTEEEEEEE--EEEPPTTHHHHS-HHHHHHHHHHHHHHHS-HHHHHGGGS-BPPPPP-PPP-

Radius of gyration: 27.85 Å; Cα contacts (8 Å, |Δi|>4): 288; chains: 1; bounding box: 50×64×98 Å

Foldseek 3Di:
DDDPDPPDPPDDPPPPPPPPPCPPPQPDQADFLDQQAAFEEEEDQEAAVVQLVPDPQNDPDPVLNVVLVVLVRVLSVVLLVLCCVCCVQLNYHYDYPVPPGQKYKYKYFDHWDDDQQKIWTKIWIWIQGNVVRDTDIDIWTFMFGAPPPCRVPPRPSVSSSRRSNRRSVPGPSNVVSSSSGRDDDDDPPDPDD

Solvent-accessible surface area (backbone atoms only — not comparable to full-atom values): 11297 Å² total; per-residue (Å²): 135,80,86,90,90,84,84,88,84,86,86,87,85,85,85,75,84,67,79,76,72,77,69,68,71,80,64,74,60,41,78,28,86,40,81,42,65,74,32,31,35,22,77,50,75,74,43,43,64,65,43,57,69,69,34,88,74,52,67,84,51,63,73,60,40,53,58,58,47,43,39,59,53,46,40,53,54,52,39,51,50,51,49,62,75,41,22,81,63,25,45,32,45,80,46,58,83,89,68,73,52,42,27,42,38,36,39,31,41,74,45,68,46,77,58,88,48,30,37,40,39,36,31,40,36,42,38,36,33,58,94,78,72,43,74,48,79,43,82,40,79,28,50,10,56,37,66,88,77,38,69,86,75,47,56,62,61,60,43,49,52,43,17,42,52,36,21,47,71,59,42,56,50,68,69,58,55,51,37,34,20,47,39,70,62,74,72,78,76,74,74,86,128